Protein 6AKQ (pdb70)

Structure (mmCIF, N/CA/C/O backbone):
data_6AKQ
#
_entry.id   6AKQ
#
_cell.length_a   49.234
_cell.length_b   54.799
_cell.length_c   68.316
_cell.angle_alpha   90.00
_cell.angle_beta   90.00
_cell.angle_gamma   90.00
#
_symmetry.space_group_name_H-M   'P 21 21 21'
#
loop_
_entity.id
_entity.type
_entity.pdbx_description
1 polymer 'PDZ tandem fragment of A. aeolicus site-2 protease homolog with the PA tag insertion'
2 water water
#
loop_
_atom_site.group_PDB
_atom_site.id
_atom_site.type_symbol
_atom_site.label_atom_id
_atom_site.label_alt_id
_atom_site.label_comp_id
_atom_site.label_asym_id
_atom_site.label_entity_id
_atom_site.label_seq_id
_atom_site.pdbx_PDB_ins_code
_atom_site.Cartn_x
_atom_site.Cartn_y
_atom_site.Cartn_z
_atom_site.occupancy
_atom_site.B_iso_or_equiv
_atom_site.auth_seq_id
_atom_site.auth_comp_id
_atom_site.auth_asym_id
_atom_site.auth_atom_id
_atom_site.pdbx_PDB_model_num
ATOM 1 N N . VAL A 1 4 ? 0.181 45.697 14.318 1.00 78.98 116 VAL A N 1
ATOM 2 C CA . VAL A 1 4 ? 1.401 46.048 15.117 1.00 84.71 116 VAL A CA 1
ATOM 3 C C . VAL A 1 4 ? 2.387 46.873 14.272 1.00 90.83 116 VAL A C 1
ATOM 4 O O . VAL A 1 4 ? 2.654 48.009 14.662 1.00 92.97 116 VAL A O 1
ATOM 8 N N . PRO A 1 5 ? 2.910 46.418 13.088 1.00 90.61 117 PRO A N 1
ATOM 9 C CA . PRO A 1 5 ? 4.025 47.101 12.406 1.00 76.51 117 PRO A CA 1
ATOM 10 C C . PRO A 1 5 ? 3.729 48.557 12.052 1.00 70.41 117 PRO A C 1
ATOM 11 O O . PRO A 1 5 ? 2.673 48.872 11.504 1.00 63.96 117 PRO A O 1
ATOM 15 N N . LYS A 1 6 ? 4.684 49.439 12.362 1.00 61.92 118 LYS A N 1
ATOM 16 C CA . LYS A 1 6 ? 4.407 50.864 12.422 1.00 56.07 118 LYS A CA 1
ATOM 17 C C . LYS A 1 6 ? 4.162 51.417 11.014 1.00 54.60 118 LYS A C 1
ATOM 18 O O . LYS A 1 6 ? 3.380 52.360 10.828 1.00 51.56 118 LYS A O 1
ATOM 24 N N . TYR A 1 7 ? 4.803 50.797 10.017 1.00 47.91 119 TYR A N 1
ATOM 25 C CA . TYR A 1 7 ? 4.748 51.292 8.648 1.00 41.34 119 TYR A CA 1
ATOM 26 C C . TYR A 1 7 ? 3.316 51.258 8.095 1.00 36.90 119 TYR A C 1
ATOM 27 O O . TYR A 1 7 ? 3.015 51.964 7.132 1.00 33.34 119 TYR A O 1
ATOM 36 N N . LEU A 1 8 ? 2.420 50.468 8.707 1.00 39.58 120 LEU A N 1
ATOM 37 C CA . LEU A 1 8 ? 1.078 50.292 8.154 1.00 38.50 120 LEU A CA 1
ATOM 38 C C . LEU A 1 8 ? 0.377 51.628 7.990 1.00 42.03 120 LEU A C 1
ATOM 39 O O . LEU A 1 8 ? -0.383 51.811 7.040 1.00 37.89 120 LEU A O 1
ATOM 44 N N . LYS A 1 9 ? 0.671 52.564 8.900 1.00 40.70 121 LYS A N 1
ATOM 45 C CA . LYS A 1 9 ? -0.028 53.833 8.935 1.00 38.12 121 LYS A CA 1
ATOM 46 C C . LYS A 1 9 ? 0.755 54.877 8.148 1.00 38.37 121 LYS A C 1
ATOM 47 O O . LYS A 1 9 ? 0.314 56.020 8.049 1.00 36.64 121 LYS A O 1
ATOM 53 N N . GLU A 1 10 ? 1.883 54.470 7.550 1.00 35.45 122 GLU A N 1
ATOM 54 C CA . GLU A 1 10 ? 2.746 55.429 6.885 1.00 34.60 122 GLU A CA 1
ATOM 55 C C . GLU A 1 10 ? 2.446 55.511 5.392 1.00 32.91 122 GLU A C 1
ATOM 56 O O . GLU A 1 10 ? 1.938 54.566 4.799 1.00 32.51 122 GLU A O 1
ATOM 62 N N . PRO A 1 11 ? 2.803 56.630 4.729 1.00 31.03 123 PRO A N 1
ATOM 63 C CA . PRO A 1 11 ? 2.699 56.730 3.273 1.00 27.50 123 PRO A CA 1
ATOM 64 C C . PRO A 1 11 ? 3.502 55.605 2.595 1.00 26.57 123 PRO A C 1
ATOM 65 O O . PRO A 1 11 ? 4.447 55.041 3.167 1.00 22.93 123 PRO A O 1
ATOM 69 N N . VAL A 1 12 ? 3.086 55.263 1.381 1.00 24.72 124 VAL A N 1
ATOM 70 C CA . VAL A 1 12 ? 3.688 54.146 0.672 1.00 23.29 124 VAL A CA 1
ATOM 71 C C . VAL A 1 12 ? 4.860 54.684 -0.147 1.00 22.59 124 VAL A C 1
ATOM 72 O O . VAL A 1 12 ? 4.770 54.830 -1.361 1.00 25.62 124 VAL A O 1
ATOM 76 N N . VAL A 1 13 ? 5.980 54.923 0.538 1.00 22.00 125 VAL A N 1
ATOM 77 C CA . VAL A 1 13 ? 7.232 55.238 -0.112 1.00 19.13 125 VAL A CA 1
ATOM 78 C C . VAL A 1 13 ? 8.045 53.949 -0.163 1.00 16.09 125 VAL A C 1
ATOM 79 O O . VAL A 1 13 ? 8.321 53.314 0.855 1.00 18.35 125 VAL A O 1
ATOM 83 N N . VAL A 1 14 ? 8.480 53.590 -1.367 1.00 16.54 126 VAL A N 1
ATOM 84 C CA . VAL A 1 14 ? 9.131 52.315 -1.604 1.00 18.90 126 VAL A CA 1
ATOM 85 C C . VAL A 1 14 ? 10.628 52.402 -1.234 1.00 20.34 126 VAL A C 1
ATOM 86 O O . VAL A 1 14 ? 11.366 53.232 -1.767 1.00 22.19 126 VAL A O 1
ATOM 90 N N . GLY A 1 15 ? 11.068 51.564 -0.292 1.00 19.15 127 GLY A N 1
ATOM 91 C CA . GLY A 1 15 ? 12.444 51.586 0.203 1.00 19.50 127 GLY A CA 1
ATOM 92 C C . GLY A 1 15 ? 13.302 50.631 -0.611 1.00 19.76 127 GLY A C 1
ATOM 93 O O . GLY A 1 15 ? 14.470 50.908 -0.860 1.00 19.65 127 GLY A O 1
ATOM 94 N N . TYR A 1 16 ? 12.656 49.561 -1.100 1.00 19.88 128 TYR A N 1
ATOM 95 C CA . TYR A 1 16 ? 13.374 48.524 -1.846 1.00 21.32 128 TYR A CA 1
ATOM 96 C C . TYR A 1 16 ? 12.396 47.734 -2.714 1.00 19.35 128 TYR A C 1
ATOM 97 O O . TYR A 1 16 ? 11.203 47.635 -2.394 1.00 22.86 128 TYR A O 1
ATOM 106 N N . VAL A 1 17 ? 12.898 47.247 -3.861 1.00 19.85 129 VAL A N 1
ATOM 107 C CA . VAL A 1 17 ? 12.112 46.471 -4.798 1.00 19.59 129 VAL A CA 1
ATOM 108 C C . VAL A 1 17 ? 12.806 45.122 -4.981 1.00 20.94 129 VAL A C 1
ATOM 109 O O . VAL A 1 17 ? 13.951 45.088 -5.401 1.00 20.16 129 VAL A O 1
ATOM 113 N N . GLN A 1 18 ? 12.097 44.034 -4.668 1.00 23.44 130 GLN A N 1
ATOM 114 C CA . GLN A 1 18 ? 12.695 42.699 -4.723 1.00 25.85 130 GLN A CA 1
ATOM 115 C C . GLN A 1 18 ? 12.866 42.213 -6.170 1.00 27.85 130 GLN A C 1
ATOM 116 O O . GLN A 1 18 ? 11.956 42.370 -6.982 1.00 28.58 130 GLN A O 1
ATOM 122 N N A ARG A 1 19 ? 14.043 41.615 -6.471 0.50 29.05 131 ARG A N 1
ATOM 123 N N B ARG A 1 19 ? 14.006 41.559 -6.417 0.50 28.52 131 ARG A N 1
ATOM 124 C CA A ARG A 1 19 ? 14.427 41.044 -7.771 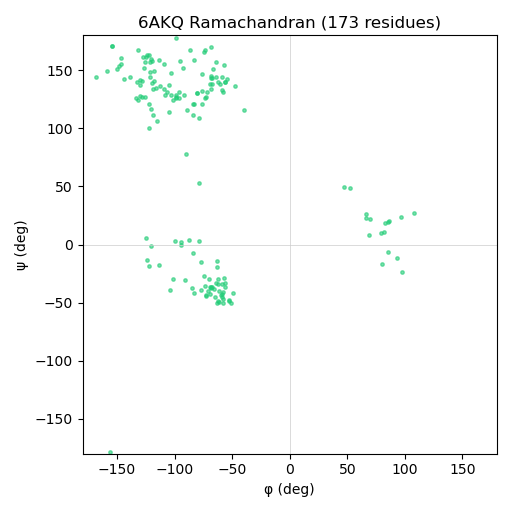0.50 29.42 131 ARG A CA 1
ATOM 125 C CA B ARG A 1 19 ? 14.372 40.976 -7.699 0.50 28.91 131 ARG A CA 1
ATOM 126 C C A ARG A 1 19 ? 13.295 40.104 -8.196 0.50 28.35 131 ARG A C 1
ATOM 127 C C B ARG A 1 19 ? 13.232 40.082 -8.176 0.50 27.89 131 ARG A C 1
ATOM 128 O O A ARG A 1 19 ? 12.777 39.341 -7.387 0.50 25.80 131 ARG A O 1
ATOM 129 O O B ARG A 1 19 ? 12.672 39.315 -7.399 0.50 25.13 131 ARG A O 1
ATOM 144 N N . ASP A 1 20 ? 12.843 40.247 -9.447 1.00 30.92 132 ASP A N 1
ATOM 145 C CA . ASP A 1 20 ? 11.897 39.340 -10.087 1.00 34.40 132 ASP A CA 1
ATOM 146 C C . ASP A 1 20 ? 10.500 39.396 -9.470 1.00 33.14 132 ASP A C 1
ATOM 147 O O . ASP A 1 20 ? 9.719 38.447 -9.612 1.00 32.09 132 ASP A O 1
ATOM 152 N N . SER A 1 21 ? 10.178 40.504 -8.798 1.00 26.89 133 SER A N 1
ATOM 153 C CA . SER A 1 21 ? 8.840 40.692 -8.262 1.00 26.70 133 SER A CA 1
ATOM 154 C C . SER A 1 21 ? 7.940 41.320 -9.330 1.00 23.33 133 SER A C 1
ATOM 155 O O . SER A 1 21 ? 8.430 41.818 -10.334 1.00 23.66 133 SER A O 1
ATOM 158 N N . ILE A 1 22 ? 6.622 41.323 -9.091 1.00 23.14 134 ILE A N 1
ATOM 159 C CA . ILE A 1 22 ? 5.707 42.102 -9.920 1.00 23.03 134 ILE A CA 1
ATOM 160 C C . ILE A 1 22 ? 6.197 43.552 -9.989 1.00 23.98 134 ILE A C 1
ATOM 161 O O . ILE A 1 22 ? 6.336 44.142 -11.064 1.00 21.85 134 ILE A O 1
ATOM 166 N N . ALA A 1 23 ? 6.529 44.102 -8.817 1.00 22.46 135 ALA A N 1
ATOM 167 C CA . ALA A 1 23 ? 6.959 45.493 -8.717 1.00 22.69 135 ALA A CA 1
ATOM 168 C C . ALA A 1 23 ? 8.178 45.745 -9.600 1.00 23.40 135 ALA A C 1
ATOM 169 O O . ALA A 1 23 ? 8.267 46.781 -10.262 1.00 20.55 135 ALA A O 1
ATOM 171 N N . GLN A 1 24 ? 9.128 44.794 -9.614 1.00 24.50 136 GLN A N 1
ATOM 172 C CA . GLN A 1 24 ? 10.339 45.053 -10.375 1.00 28.25 136 GLN A CA 1
ATOM 173 C C . GLN A 1 24 ? 10.034 45.001 -11.863 1.00 28.70 136 GLN A C 1
ATOM 174 O O . GLN A 1 24 ? 10.558 45.812 -12.626 1.00 29.50 136 GLN A O 1
ATOM 180 N N . LYS A 1 25 ? 9.182 44.039 -12.246 1.00 29.07 137 LYS A N 1
ATOM 181 C CA . LYS A 1 25 ? 8.884 43.741 -13.639 1.00 32.82 137 LYS A CA 1
ATOM 182 C C . LYS A 1 25 ? 8.098 44.885 -14.266 1.00 33.86 137 LYS A C 1
ATOM 183 O O . LYS A 1 25 ? 8.338 45.216 -15.416 1.00 39.36 137 LYS A O 1
ATOM 189 N N . ILE A 1 26 ? 7.189 45.503 -13.511 1.00 30.48 138 ILE A N 1
ATOM 190 C CA . ILE A 1 26 ? 6.402 46.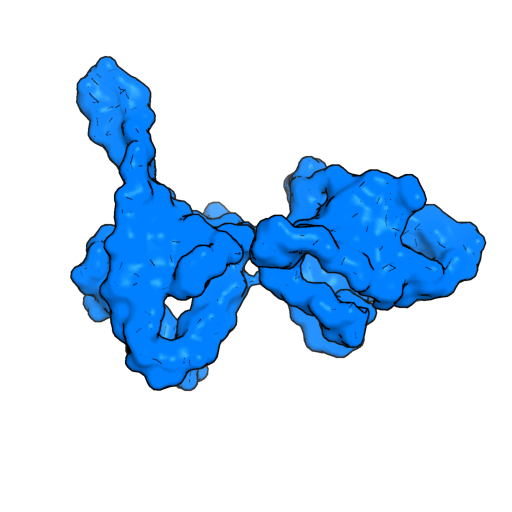615 -14.031 1.00 33.86 138 ILE A CA 1
ATOM 191 C C . ILE A 1 26 ? 7.140 47.957 -13.915 1.00 37.59 138 ILE A C 1
ATOM 192 O O . ILE A 1 26 ? 6.632 48.976 -14.399 1.00 40.15 138 ILE A O 1
ATOM 197 N N . GLY A 1 27 ? 8.304 47.979 -13.248 1.00 35.56 139 GLY A N 1
ATOM 198 C CA . GLY A 1 27 ? 9.161 49.156 -13.235 1.00 34.06 139 GLY A CA 1
ATOM 199 C C . GLY A 1 27 ? 9.009 50.075 -12.004 1.00 32.81 139 GLY A C 1
ATOM 200 O O . GLY A 1 27 ? 9.374 51.245 -12.081 1.00 32.10 139 GLY A O 1
ATOM 201 N N . ILE A 1 28 ? 8.528 49.566 -10.859 1.00 27.16 140 ILE A N 1
ATOM 202 C CA . ILE A 1 28 ? 8.572 50.371 -9.637 1.00 23.95 140 ILE A CA 1
ATOM 203 C C . ILE A 1 28 ? 10.034 50.522 -9.217 1.00 23.46 140 ILE A C 1
ATOM 204 O O . ILE A 1 28 ? 10.826 49.595 -9.387 1.00 23.00 140 ILE A O 1
ATOM 209 N N . LYS A 1 29 ? 10.404 51.685 -8.654 1.00 22.22 141 LYS A N 1
ATOM 210 C CA A LYS A 1 29 ? 11.772 51.968 -8.260 0.50 22.05 141 LYS A CA 1
ATOM 211 C CA B LYS A 1 29 ? 11.772 51.916 -8.236 0.50 22.18 141 LYS A CA 1
ATOM 212 C C . LYS A 1 29 ? 11.788 52.444 -6.805 1.00 23.63 141 LYS A C 1
ATOM 213 O O . LYS A 1 29 ? 10.804 53.058 -6.346 1.00 20.55 141 LYS A O 1
ATOM 224 N N . PRO A 1 30 ? 12.899 52.202 -6.056 1.00 22.07 142 PRO A N 1
ATOM 225 C CA . PRO A 1 30 ? 13.051 52.733 -4.704 1.00 21.74 142 PRO A CA 1
ATOM 226 C C . PRO A 1 30 ? 12.853 54.241 -4.799 1.00 21.71 142 PRO A C 1
ATOM 227 O O . PRO A 1 30 ? 13.286 54.885 -5.754 1.00 21.50 142 PRO A O 1
ATOM 231 N N . GLY A 1 31 ? 12.196 54.816 -3.795 1.00 19.97 143 GLY A N 1
ATOM 232 C CA . GLY A 1 31 ? 11.936 56.238 -3.848 1.00 19.31 143 GLY A CA 1
ATOM 233 C C . GLY A 1 31 ? 10.530 56.554 -4.357 1.00 22.59 143 GLY A C 1
ATOM 234 O O . GLY A 1 31 ? 10.013 57.618 -4.066 1.00 23.41 143 GLY A O 1
ATOM 235 N N . ASP A 1 32 ? 9.897 55.653 -5.124 1.00 21.19 144 ASP A N 1
ATOM 236 C CA . ASP A 1 32 ? 8.558 55.959 -5.640 1.00 20.75 144 ASP A CA 1
ATOM 237 C C . ASP A 1 32 ? 7.561 56.033 -4.492 1.00 20.37 144 ASP A C 1
ATOM 238 O O . ASP A 1 32 ? 7.698 55.327 -3.506 1.00 22.14 144 ASP A O 1
ATOM 243 N N . LYS A 1 33 ? 6.509 56.849 -4.673 1.00 22.27 145 LYS A N 1
ATOM 244 C CA . LYS A 1 33 ? 5.444 56.922 -3.691 1.00 22.39 145 LYS A CA 1
ATOM 245 C C . LYS A 1 33 ? 4.148 56.520 -4.388 1.00 22.76 145 LYS A C 1
ATOM 246 O O . LYS A 1 33 ? 3.712 57.191 -5.326 1.00 24.36 145 LYS A O 1
ATOM 252 N N . ILE A 1 34 ? 3.556 55.416 -3.924 1.00 21.53 146 ILE A N 1
ATOM 253 C CA . ILE A 1 34 ? 2.312 54.952 -4.521 1.00 22.77 146 ILE A CA 1
ATOM 254 C C . ILE A 1 34 ? 1.151 55.758 -3.943 1.00 19.54 146 ILE A C 1
ATOM 255 O O . ILE A 1 34 ? 1.001 55.857 -2.727 1.00 21.52 146 ILE A O 1
ATOM 260 N N . ILE A 1 35 ? 0.315 56.268 -4.836 1.00 19.80 147 ILE A N 1
ATOM 261 C CA . ILE A 1 35 ? -0.734 57.197 -4.424 1.00 20.91 147 ILE A CA 1
ATOM 262 C C . ILE A 1 35 ? -2.133 56.737 -4.830 1.00 19.28 147 ILE A C 1
ATOM 263 O O . ILE A 1 35 ? -3.101 57.273 -4.317 1.00 21.80 147 ILE A O 1
ATOM 268 N N . LYS A 1 36 ? -2.246 55.754 -5.712 1.00 18.47 148 LYS A N 1
ATOM 269 C CA . LYS A 1 36 ? -3.576 55.313 -6.095 1.00 20.89 148 LYS A CA 1
ATOM 270 C C . LYS A 1 36 ? -3.439 54.008 -6.874 1.00 20.85 148 LYS A C 1
ATOM 271 O O . LYS A 1 36 ? -2.483 53.828 -7.623 1.00 22.26 148 LYS A O 1
ATOM 277 N N . ILE A 1 37 ? -4.401 53.089 -6.683 1.00 20.21 149 ILE A N 1
ATOM 278 C CA . ILE A 1 37 ? -4.390 51.909 -7.520 1.00 20.64 149 ILE A CA 1
ATOM 279 C C . ILE A 1 37 ? -5.829 51.666 -7.996 1.00 20.09 149 ILE A C 1
ATOM 280 O O . ILE A 1 37 ? -6.673 51.607 -7.147 1.00 18.92 149 ILE A O 1
ATOM 293 C CA . GLY A 1 39 ? -10.164 53.358 -8.007 1.00 26.46 151 GLY A CA 1
ATOM 294 C C . GLY A 1 39 ? -9.902 53.566 -6.505 1.00 27.90 151 GLY A C 1
ATOM 295 O O . GLY A 1 39 ? -10.659 54.249 -5.814 1.00 28.77 151 GLY A O 1
ATOM 296 N N . TYR A 1 40 ? -8.821 52.978 -5.971 1.00 25.99 152 TYR A N 1
ATOM 297 C CA . TYR A 1 40 ? -8.567 53.108 -4.540 1.00 22.32 152 TYR A CA 1
ATOM 298 C C . TYR A 1 40 ? -7.470 54.128 -4.253 1.00 24.11 152 TYR A C 1
ATOM 299 O O . TYR A 1 40 ? -6.356 54.010 -4.747 1.00 20.14 152 TYR A O 1
ATOM 308 N N . GLU A 1 41 ? -7.783 55.066 -3.351 1.00 26.25 153 GLU A N 1
ATOM 309 C CA A GLU A 1 41 ? -6.822 56.031 -2.841 0.50 27.64 153 GLU A CA 1
ATOM 310 C CA B GLU A 1 41 ? -6.799 56.024 -2.877 0.50 27.31 153 GLU A CA 1
ATOM 311 C C . GLU A 1 41 ? -5.798 55.290 -1.987 1.00 25.85 153 GLU A C 1
ATOM 312 O O . GLU A 1 41 ? -6.155 54.437 -1.188 1.00 28.25 153 GLU A O 1
ATOM 323 N N . VAL A 1 42 ? -4.519 55.604 -2.179 1.00 25.29 154 VAL A N 1
ATOM 324 C CA . VAL A 1 42 ? -3.497 54.977 -1.372 1.00 23.90 154 VAL A CA 1
ATOM 325 C C . VAL A 1 42 ? -2.834 56.064 -0.533 1.00 25.49 154 VAL A C 1
ATOM 326 O O . VAL A 1 42 ? -2.023 56.815 -1.052 1.00 24.03 154 VAL A O 1
ATOM 330 N N . ARG A 1 43 ? -3.133 56.091 0.761 1.00 29.34 155 ARG A N 1
ATOM 331 C CA . ARG A 1 43 ? -2.572 57.107 1.627 1.00 29.69 155 ARG A CA 1
ATOM 332 C C . ARG A 1 43 ? -1.486 56.422 2.427 1.00 29.95 155 ARG A C 1
ATOM 333 O O . ARG A 1 43 ? -0.452 57.026 2.695 1.00 33.53 155 ARG A O 1
ATOM 341 N N . THR A 1 44 ? -1.771 55.173 2.833 1.00 23.57 156 THR A N 1
ATOM 342 C CA . THR A 1 44 ? -0.919 54.403 3.713 1.00 25.89 156 THR A CA 1
ATOM 343 C C . THR A 1 44 ? -0.711 53.018 3.137 1.00 25.95 156 THR A C 1
ATOM 344 O O . THR A 1 44 ? -1.449 52.590 2.248 1.00 26.75 156 THR A O 1
ATOM 348 N N . TRP A 1 45 ? 0.262 52.303 3.703 1.00 25.00 157 TRP A N 1
ATOM 349 C CA . TRP A 1 45 ? 0.533 50.928 3.332 1.00 24.87 157 TRP A CA 1
ATOM 350 C C . TRP A 1 45 ? -0.714 50.066 3.559 1.00 25.34 157 TRP A C 1
ATOM 351 O O . TRP A 1 45 ? -0.973 49.106 2.847 1.00 22.31 157 TRP A O 1
ATOM 362 N N . GLU A 1 46 ? -1.474 50.405 4.596 1.00 27.87 158 GLU A N 1
ATOM 363 C CA . GLU A 1 46 ? -2.642 49.611 4.941 1.00 28.41 158 GLU A CA 1
ATOM 364 C C . GLU A 1 46 ? -3.658 49.777 3.818 1.00 21.93 158 GLU A C 1
ATOM 365 O O . GLU A 1 46 ? -4.348 48.825 3.457 1.00 28.54 158 GLU A O 1
ATOM 371 N N . ASP A 1 47 ? -3.726 50.983 3.267 1.00 23.93 159 ASP A N 1
ATOM 372 C CA . ASP A 1 47 ? -4.621 51.266 2.153 1.00 21.55 159 ASP A CA 1
ATOM 373 C C . ASP A 1 47 ? -4.249 50.399 0.949 1.00 24.68 159 ASP A C 1
ATOM 374 O O . ASP A 1 47 ? -5.119 49.760 0.360 1.00 23.66 159 ASP A O 1
ATOM 379 N N . LEU A 1 48 ? -2.956 50.380 0.593 1.00 20.41 160 LEU A N 1
ATOM 380 C CA . LEU A 1 48 ? -2.484 49.545 -0.506 1.00 20.75 160 LEU A CA 1
ATOM 381 C C . LEU A 1 48 ? -2.788 48.061 -0.257 1.00 19.84 160 LEU A C 1
ATOM 382 O O . LEU A 1 48 ? -3.248 47.380 -1.180 1.00 20.04 160 LEU A O 1
ATOM 387 N N . ARG A 1 49 ? -2.534 47.548 0.964 1.00 20.80 161 ARG A N 1
ATOM 388 C CA . ARG A 1 49 ? -2.761 46.142 1.281 1.00 22.28 161 ARG A CA 1
ATOM 389 C C . ARG A 1 49 ? -4.232 45.780 1.028 1.00 23.28 161 ARG A C 1
ATOM 390 O O . ARG A 1 49 ? -4.552 44.784 0.366 1.00 21.10 161 ARG A O 1
ATOM 398 N N . ASP A 1 50 ? -5.122 46.636 1.521 1.00 20.54 162 ASP A N 1
ATOM 399 C CA . ASP A 1 50 ? -6.547 46.329 1.495 1.00 23.92 162 ASP A CA 1
ATOM 400 C C . ASP A 1 50 ? -7.091 46.461 0.082 1.00 22.99 162 ASP A C 1
ATOM 401 O O . ASP A 1 50 ? -7.943 45.667 -0.310 1.00 24.51 162 ASP A O 1
ATOM 406 N N . ALA A 1 51 ? -6.565 47.430 -0.671 1.00 22.06 163 ALA A N 1
ATOM 407 C CA . ALA A 1 51 ? -6.932 47.625 -2.064 1.00 20.98 163 ALA A CA 1
ATOM 408 C C . ALA A 1 51 ? -6.540 46.401 -2.900 1.00 22.79 163 ALA A C 1
ATOM 409 O O . ALA A 1 51 ? -7.370 45.870 -3.665 1.00 20.13 163 ALA A O 1
ATOM 411 N N . LEU A 1 52 ? -5.283 45.958 -2.756 1.00 18.60 164 LEU A N 1
ATOM 412 C CA . LEU A 1 52 ? -4.811 44.808 -3.508 1.00 17.77 164 LEU A CA 1
ATOM 413 C C . LEU A 1 52 ? -5.648 43.562 -3.201 1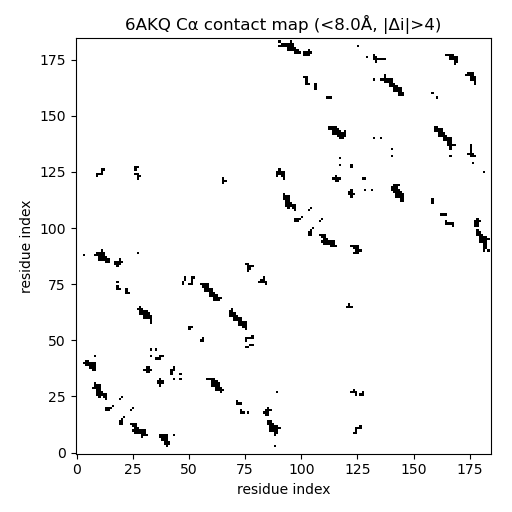.00 20.62 164 LEU A C 1
ATOM 414 O O . LEU A 1 52 ? -5.957 42.786 -4.102 1.00 17.34 164 LEU A O 1
ATOM 419 N N . ILE A 1 53 ? -5.955 43.344 -1.920 1.00 21.64 165 ILE A N 1
ATOM 420 C CA . ILE A 1 53 ? -6.777 42.217 -1.507 1.00 24.18 165 ILE A CA 1
ATOM 421 C C . ILE A 1 53 ? -8.135 42.268 -2.191 1.00 23.89 165 ILE A C 1
ATOM 422 O O . ILE A 1 53 ? -8.610 41.266 -2.740 1.00 27.12 165 ILE A O 1
ATOM 427 N N . ARG A 1 54 ? -8.789 43.428 -2.127 1.00 23.25 166 ARG A N 1
ATOM 428 C CA . ARG A 1 54 ? -10.106 43.544 -2.724 1.00 23.87 166 ARG A CA 1
ATOM 429 C C . ARG A 1 54 ? -10.075 43.312 -4.242 1.00 25.71 166 ARG A C 1
ATOM 430 O O . ARG A 1 54 ? -10.913 42.579 -4.762 1.00 23.45 166 ARG A O 1
ATOM 438 N N . LEU A 1 55 ? -9.151 43.977 -4.950 1.00 20.83 167 LEU A N 1
ATOM 439 C CA . LEU A 1 55 ? -8.987 43.830 -6.389 1.00 22.79 167 LEU A CA 1
ATOM 440 C C . LEU A 1 55 ? -8.884 42.341 -6.740 1.00 23.80 167 LEU A C 1
ATOM 441 O O . LEU A 1 55 ? -9.580 41.871 -7.626 1.00 25.70 167 LEU A O 1
ATOM 446 N N . SER A 1 56 ? -8.006 41.623 -6.043 1.00 23.52 168 SER A N 1
ATOM 447 C CA A SER A 1 56 ? -7.797 40.202 -6.289 0.50 24.18 168 SER A CA 1
ATOM 448 C CA B SER A 1 56 ? -7.798 40.199 -6.277 0.50 27.34 168 SER A CA 1
ATOM 449 C C . SER A 1 56 ? -9.092 39.412 -6.040 1.00 27.49 168 SER A C 1
ATOM 450 O O . SER A 1 56 ? -9.471 38.577 -6.852 1.00 27.76 168 SER A O 1
ATOM 455 N N . LEU A 1 57 ? -9.782 39.676 -4.923 1.00 28.42 169 LEU A N 1
ATOM 456 C 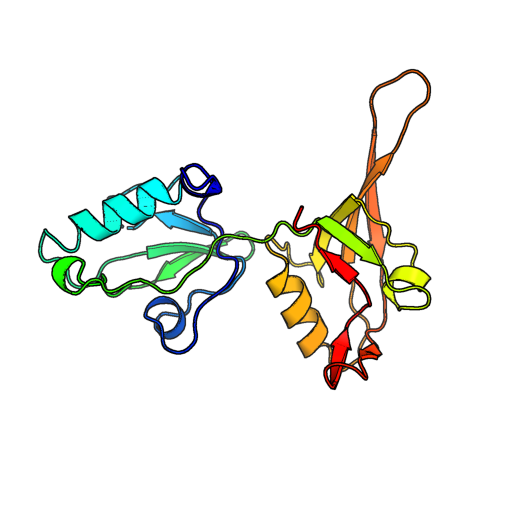CA . LEU A 1 57 ? -11.024 38.958 -4.627 1.00 33.14 169 LEU A CA 1
ATOM 457 C C . LEU A 1 57 ? -12.063 39.249 -5.710 1.00 35.50 169 LEU A C 1
ATOM 458 O O . LEU A 1 57 ? -12.824 38.368 -6.100 1.00 37.50 169 LEU A O 1
ATOM 463 N N . ASP A 1 58 ? -12.041 40.465 -6.261 1.00 32.78 170 ASP A N 1
ATOM 464 C CA . ASP A 1 58 ? -12.946 40.857 -7.336 1.00 35.98 170 ASP A CA 1
ATOM 465 C C . ASP A 1 58 ? -12.528 40.341 -8.711 1.00 32.90 170 ASP A C 1
ATOM 466 O O . ASP A 1 58 ? -13.207 40.650 -9.678 1.00 33.18 170 ASP A O 1
ATOM 471 N N . GLY A 1 59 ? -11.455 39.561 -8.795 1.00 33.12 171 GLY A N 1
ATOM 472 C CA . GLY A 1 59 ? -11.069 38.968 -10.073 1.00 36.76 171 GLY A CA 1
ATOM 473 C C . GLY A 1 59 ? -10.328 39.926 -11.011 1.00 35.29 171 GLY A C 1
ATOM 474 O O . GLY A 1 59 ? -10.066 39.600 -12.161 1.00 31.57 171 GLY A O 1
ATOM 475 N N . VAL A 1 60 ? -9.933 41.098 -10.516 1.00 29.48 172 VAL A N 1
ATOM 476 C CA . VAL A 1 60 ? -9.283 42.057 -11.382 1.00 31.56 172 VAL A CA 1
ATOM 477 C C . VAL A 1 60 ? -7.853 41.568 -11.589 1.00 33.66 172 VAL A C 1
ATOM 478 O O . VAL A 1 60 ? -7.094 41.428 -10.632 1.00 32.77 172 VAL A O 1
ATOM 482 N N . LYS A 1 61 ? -7.484 41.333 -12.845 1.00 27.58 173 LYS A N 1
ATOM 483 C CA . LYS A 1 61 ? -6.173 40.780 -13.118 1.00 31.58 173 LYS A CA 1
ATOM 484 C C . LYS A 1 61 ? -5.086 41.855 -13.200 1.00 28.06 173 LYS A C 1
ATOM 485 O O . LYS A 1 61 ? -3.942 41.620 -12.810 1.00 28.22 173 LYS A O 1
ATOM 491 N N . GLU A 1 62 ? -5.421 43.006 -13.773 1.00 29.19 174 GLU A N 1
ATOM 492 C CA . GLU A 1 62 ? -4.448 44.071 -13.881 1.00 30.72 174 GLU A CA 1
ATOM 493 C C . GLU A 1 62 ? -5.178 45.403 -13.766 1.00 30.52 174 GLU A C 1
ATOM 494 O O . GLU A 1 62 ? -6.390 45.476 -13.983 1.00 28.53 174 GLU A O 1
ATOM 500 N N . THR A 1 63 ? -4.450 46.437 -13.334 1.00 26.03 175 THR A N 1
ATOM 501 C CA . THR A 1 63 ? -5.116 47.713 -13.151 1.00 26.18 175 THR A CA 1
ATOM 502 C C . THR A 1 63 ? -4.077 48.817 -13.249 1.00 24.02 175 THR A C 1
ATOM 503 O O . THR A 1 63 ? -2.899 48.529 -13.462 1.00 24.46 175 THR A O 1
ATOM 507 N N . THR A 1 64 ? -4.526 50.059 -13.078 1.00 24.07 176 THR A N 1
ATOM 508 C CA A THR A 1 64 ? -3.604 51.173 -13.156 0.50 24.31 176 THR A CA 1
ATOM 509 C CA B THR A 1 64 ? -3.671 51.234 -13.135 0.50 25.09 176 THR A CA 1
ATOM 510 C C . THR A 1 64 ? -2.999 51.444 -11.781 1.00 22.92 176 THR A C 1
ATOM 511 O O . THR A 1 64 ? -3.655 51.416 -10.771 1.00 24.09 176 THR A O 1
ATOM 518 N N . LEU A 1 65 ? -1.701 51.687 -11.769 1.00 22.99 177 LEU A N 1
ATOM 519 C CA . LEU A 1 65 ? -1.085 52.076 -10.518 1.00 24.27 177 LEU A CA 1
ATOM 520 C C . LEU A 1 65 ? -0.556 53.492 -10.691 1.00 22.99 177 LEU A C 1
ATOM 521 O O . LEU A 1 65 ? 0.067 53.788 -11.685 1.00 24.37 177 LEU A O 1
ATOM 526 N N . PHE A 1 66 ? -0.794 54.348 -9.708 1.00 22.07 178 PHE A N 1
ATOM 527 C CA . PHE A 1 66 ? -0.293 55.694 -9.880 1.00 22.76 178 PHE A CA 1
ATOM 528 C C . PHE A 1 66 ? 0.804 55.939 -8.856 1.00 19.62 178 PHE A C 1
ATOM 529 O O . PHE A 1 66 ? 0.621 55.654 -7.680 1.00 21.36 178 PHE A O 1
ATOM 537 N N . LEU A 1 67 ? 1.907 56.555 -9.281 1.00 20.26 179 LEU A N 1
ATOM 538 C CA . LEU A 1 67 ? 2.888 56.858 -8.259 1.00 21.52 179 LEU A CA 1
ATOM 539 C C . LEU A 1 67 ? 3.608 58.154 -8.605 1.00 20.43 179 LEU A C 1
ATOM 540 O O . LEU A 1 67 ? 3.598 58.585 -9.742 1.00 22.67 179 LEU A O 1
ATOM 545 N N . GLU A 1 68 ? 4.228 58.747 -7.590 1.00 21.29 180 GLU A N 1
ATOM 546 C CA . GLU A 1 68 ? 5.058 59.922 -7.798 1.00 26.26 180 GLU A CA 1
ATOM 547 C C . GLU A 1 68 ? 6.525 59.500 -7.863 1.00 22.70 180 GLU A C 1
ATOM 548 O O . GLU A 1 68 ? 7.000 58.762 -7.013 1.00 21.98 180 GLU A O 1
ATOM 554 N N . ARG A 1 69 ? 7.203 59.909 -8.934 1.00 23.13 181 ARG A N 1
ATOM 555 C CA . ARG A 1 69 ? 8.628 59.702 -9.103 1.00 26.56 181 ARG A CA 1
ATOM 556 C C . ARG A 1 69 ? 9.222 61.046 -9.540 1.00 29.75 181 ARG A C 1
ATOM 557 O O . ARG A 1 69 ? 8.761 61.641 -10.522 1.00 27.49 181 ARG A O 1
ATOM 565 N N . ASN A 1 70 ? 10.210 61.528 -8.784 1.00 32.34 182 ASN A N 1
ATOM 566 C CA . ASN A 1 70 ? 10.942 62.758 -9.100 1.00 34.33 182 ASN A CA 1
ATOM 567 C C . ASN A 1 70 ? 9.969 63.923 -9.328 1.00 36.46 182 ASN A C 1
ATOM 568 O O . ASN A 1 70 ? 10.036 64.651 -10.323 1.00 36.54 182 ASN A O 1
ATOM 573 N N . GLY A 1 71 ? 9.030 64.075 -8.397 1.00 32.58 183 GLY A N 1
ATOM 574 C CA . GLY A 1 71 ? 8.090 65.179 -8.449 1.00 36.26 183 GLY A CA 1
ATOM 575 C C . GLY A 1 71 ? 7.062 65.119 -9.585 1.00 36.59 183 GLY A C 1
ATOM 576 O O . GLY A 1 71 ? 6.320 66.081 -9.751 1.00 39.20 183 GLY A O 1
ATOM 577 N N . GLU A 1 72 ? 6.973 64.018 -10.347 1.00 31.07 184 GLU A N 1
ATOM 578 C CA . GLU A 1 72 ? 5.919 63.880 -11.348 1.00 30.75 184 GLU A CA 1
ATOM 579 C C . GLU A 1 72 ? 5.054 62.654 -11.048 1.00 34.39 184 GLU A C 1
ATOM 580 O O . GLU A 1 72 ? 5.521 61.756 -10.361 1.00 33.37 184 GLU A O 1
ATOM 586 N N . VAL A 1 73 ? 3.819 62.597 -11.582 1.00 31.09 185 VAL A N 1
ATOM 587 C CA . VAL A 1 73 ? 2.984 61.412 -11.398 1.00 28.86 185 VAL A CA 1
ATOM 588 C C . VAL A 1 73 ? 3.083 60.534 -12.637 1.00 31.04 185 VAL A C 1
ATOM 589 O O . VAL A 1 73 ? 2.867 60.995 -13.748 1.00 29.55 185 VAL A O 1
ATOM 593 N N . LEU A 1 74 ? 3.382 59.248 -12.430 1.00 27.93 186 LEU A N 1
ATOM 594 C CA . LEU A 1 74 ? 3.433 58.282 -13.514 1.00 28.18 186 LEU A CA 1
ATOM 595 C C . LEU A 1 74 ? 2.305 57.300 -13.277 1.00 27.93 186 LEU A C 1
ATOM 596 O O . LEU A 1 74 ? 1.813 57.171 -12.162 1.00 27.70 186 LEU A O 1
ATOM 601 N N . HIS A 1 75 ? 1.895 56.613 -14.336 1.00 29.84 187 HIS A N 1
ATOM 602 C CA . HIS A 1 75 ? 0.946 55.537 -14.146 1.00 34.02 187 HIS A CA 1
ATOM 603 C C . HIS A 1 75 ? 1.506 54.302 -14.832 1.00 34.71 187 HIS A C 1
ATOM 604 O O . HIS A 1 75 ? 2.109 54.400 -15.887 1.00 29.97 187 HIS A O 1
ATOM 611 N N . LEU A 1 76 ? 1.320 53.150 -14.192 1.00 33.17 188 LEU A N 1
ATOM 612 C CA . LEU A 1 76 ? 1.854 51.889 -14.673 1.00 31.05 188 LEU A CA 1
ATOM 613 C C . LEU A 1 76 ? 0.660 50.944 -14.719 1.00 28.90 188 LEU A C 1
ATOM 614 O O . LEU A 1 76 ? -0.376 51.240 -14.120 1.00 27.40 188 LEU A O 1
ATOM 619 N N . THR A 1 77 ? 0.775 49.847 -15.478 1.00 30.00 189 THR A N 1
ATOM 620 C CA . THR A 1 77 ? -0.245 48.808 -15.434 1.00 30.02 189 THR A CA 1
ATOM 621 C C . THR A 1 77 ? 0.285 47.681 -14.559 1.00 32.15 189 THR A C 1
ATOM 622 O O . THR A 1 77 ? 1.389 47.185 -14.762 1.00 33.31 189 THR A O 1
ATOM 626 N N . ILE A 1 78 ? -0.474 47.332 -13.533 1.00 32.67 190 ILE A N 1
ATOM 627 C CA . ILE A 1 78 ? 0.121 46.464 -12.543 1.00 35.71 190 ILE A CA 1
ATOM 628 C C . ILE A 1 78 ? -0.685 45.179 -12.543 1.00 32.02 190 ILE A C 1
ATOM 629 O O . ILE A 1 78 ? -1.908 45.234 -12.647 1.00 28.70 190 ILE A O 1
ATOM 634 N N . LYS A 1 79 ? 0.032 44.060 -12.402 1.00 29.88 191 LYS A N 1
ATOM 635 C CA . LYS A 1 79 ? -0.592 42.755 -12.262 1.00 32.27 191 LYS A CA 1
ATOM 636 C C . LYS A 1 79 ? -1.025 42.643 -10.798 1.00 30.72 191 LYS A C 1
ATOM 637 O O . LYS A 1 79 ? -0.240 42.932 -9.893 1.00 31.26 191 LYS A O 1
ATOM 643 N N . VAL A 1 80 ? -2.276 42.260 -10.552 1.00 24.33 192 VAL A N 1
ATOM 644 C CA . VAL A 1 80 ? -2.749 42.255 -9.174 1.00 24.98 192 VAL A CA 1
ATOM 645 C C . VAL A 1 80 ? -2.306 40.934 -8.545 1.00 27.83 192 VAL A C 1
ATOM 646 O O . VAL A 1 80 ? -2.701 39.888 -9.034 1.00 26.24 192 VAL A O 1
ATOM 650 N N . PRO A 1 81 ? -1.517 40.895 -7.446 1.00 27.13 193 PRO A N 1
ATOM 651 C CA . PRO A 1 81 ? -1.088 39.616 -6.868 1.00 28.55 193 PRO A CA 1
ATOM 652 C C . PRO A 1 81 ? -2.301 38.830 -6.353 1.00 32.28 193 PRO A C 1
ATOM 653 O O . PRO A 1 81 ? -3.251 39.399 -5.812 1.00 28.78 193 PRO A O 1
ATOM 657 N N . ASN A 1 82 ? -2.254 37.499 -6.497 1.00 31.48 194 ASN A N 1
ATOM 658 C CA . ASN A 1 82 ? -3.323 36.630 -6.029 1.00 28.89 194 ASN A CA 1
ATOM 659 C C . ASN A 1 82 ? -3.256 36.397 -4.524 1.00 26.80 194 ASN A C 1
ATOM 660 O O . ASN A 1 82 ? -2.399 35.670 -4.036 1.00 31.16 194 ASN A O 1
ATOM 665 N N . VAL A 1 83 ? -4.200 36.981 -3.786 1.00 28.20 195 VAL A N 1
ATOM 666 C CA . VAL A 1 83 ? -4.198 36.913 -2.332 1.00 30.54 195 VAL A CA 1
ATOM 667 C C . VAL A 1 83 ? -4.385 35.464 -1.851 1.00 34.03 195 VAL A C 1
ATOM 668 O O . VAL A 1 83 ? -3.857 35.073 -0.802 1.00 34.61 195 VAL A O 1
ATOM 672 N N . GLN A 1 84 ? -5.142 34.651 -2.595 1.00 30.43 196 GLN A N 1
ATOM 673 C CA . GLN A 1 84 ? -5.394 33.291 -2.134 1.00 27.59 196 GLN A CA 1
ATOM 674 C C . GLN A 1 84 ? -4.186 32.396 -2.381 1.00 31.56 196 GLN A C 1
ATOM 675 O O . GLN A 1 84 ? -4.134 31.306 -1.827 1.00 30.42 196 GLN A O 1
ATOM 681 N N . LYS A 1 85 ? -3.245 32.857 -3.220 1.00 31.46 197 LYS A N 1
ATOM 682 C CA . LYS A 1 85 ? -1.975 32.170 -3.407 1.00 34.37 197 LYS A CA 1
ATOM 683 C C . LYS A 1 85 ? -0.908 32.773 -2.493 1.00 37.00 197 LYS A C 1
ATOM 684 O O . LYS A 1 85 ? 0.231 32.350 -2.569 1.00 44.59 197 LYS A O 1
ATOM 690 N N . GLY A 1 86 ? -1.250 33.790 -1.688 1.00 38.68 198 GLY A N 1
ATOM 691 C CA . GLY A 1 86 ? -0.289 34.460 -0.818 1.00 39.67 198 GLY A CA 1
ATOM 692 C C . GLY A 1 86 ? 0.804 35.231 -1.576 1.00 41.63 198 GLY A C 1
ATOM 693 O O . GLY A 1 86 ? 1.898 35.457 -1.047 1.00 39.53 198 GLY A O 1
ATOM 694 N N . GLU A 1 87 ? 0.486 35.665 -2.801 1.00 33.93 199 GLU A N 1
ATOM 695 C CA . GLU A 1 87 ? 1.415 36.394 -3.656 1.00 36.10 199 GLU A CA 1
ATOM 696 C C . GLU A 1 87 ? 1.525 37.841 -3.169 1.00 34.50 199 GLU A C 1
ATOM 697 O O . GLU A 1 87 ? 0.549 38.387 -2.657 1.00 33.22 199 GLU A O 1
ATOM 703 N N . GLU A 1 88 ? 2.714 38.444 -3.318 1.00 35.08 200 GLU A N 1
ATOM 704 C CA . GLU A 1 88 ? 2.975 39.815 -2.885 1.00 36.01 200 GLU A CA 1
ATOM 705 C C . GLU A 1 88 ? 3.481 40.649 -4.073 1.00 29.95 200 GLU A C 1
ATOM 706 O O . GLU A 1 88 ? 3.974 40.092 -5.045 1.00 27.77 200 GLU A O 1
ATOM 712 N N . LEU A 1 89 ? 3.443 41.986 -3.952 1.00 27.22 201 LEU A N 1
ATOM 713 C CA . LEU A 1 89 ? 3.887 42.912 -4.988 1.00 25.40 201 LEU A CA 1
ATOM 714 C C . LEU A 1 89 ? 5.416 42.998 -5.015 1.00 23.97 201 LEU A C 1
ATOM 715 O O . LEU A 1 89 ? 6.023 43.081 -6.079 1.00 24.41 201 LEU A O 1
ATOM 720 N N . GLY A 1 90 ? 6.069 42.994 -3.844 1.00 22.89 202 GLY A N 1
ATOM 721 C CA . GLY A 1 90 ? 7.526 42.901 -3.844 1.00 20.72 202 GLY A CA 1
ATOM 722 C C . GLY A 1 90 ? 8.212 44.219 -3.460 1.00 22.24 202 GLY A C 1
ATOM 723 O O . GLY A 1 90 ? 9.370 44.427 -3.827 1.00 23.13 202 GLY A O 1
ATOM 724 N N . ILE A 1 91 ? 7.515 45.061 -2.665 1.00 23.57 203 ILE A N 1
ATOM 725 C CA . ILE A 1 91 ? 8.053 46.341 -2.214 1.00 22.66 203 ILE A CA 1
ATOM 726 C C . ILE A 1 91 ? 8.148 46.330 -0.686 1.00 26.82 203 ILE A C 1
ATOM 727 O O . ILE A 1 91 ? 7.334 45.686 -0.006 1.00 25.45 203 ILE A O 1
ATOM 732 N N . ALA A 1 92 ? 9.139 47.069 -0.166 1.00 24.47 204 ALA A N 1
ATOM 733 C CA . ALA A 1 92 ? 9.353 47.231 1.267 1.00 24.37 204 ALA A CA 1
ATOM 734 C C . ALA A 1 92 ? 9.271 48.729 1.589 1.00 22.39 204 ALA A C 1
ATOM 735 O O . ALA A 1 92 ? 9.404 49.555 0.677 1.00 20.59 204 ALA A O 1
ATOM 737 N N . PRO A 1 93 ? 8.973 49.103 2.861 1.00 23.85 205 PRO A N 1
ATOM 738 C CA . PRO A 1 93 ? 8.906 50.498 3.316 1.00 21.47 205 PRO A CA 1
ATOM 739 C C . PRO A 1 93 ? 10.280 51.173 3.339 1.00 23.40 205 PRO A C 1
ATOM 740 O O . PRO A 1 93 ? 11.318 50.501 3.213 1.00 24.74 205 PRO A O 1
ATOM 744 N N . LEU A 1 94 ? 10.265 52.494 3.544 1.00 23.77 206 LEU A N 1
ATOM 745 C CA . LEU A 1 94 ? 11.436 53.336 3.339 1.00 25.32 206 LEU A CA 1
ATOM 746 C C . LEU A 1 94 ? 12.460 53.161 4.467 1.00 27.31 206 LEU A C 1
ATOM 747 O O . LEU A 1 94 ? 12.168 52.592 5.523 1.00 23.32 206 LEU A O 1
ATOM 752 N N . VAL A 1 95 ? 13.692 53.655 4.228 1.00 25.38 207 VAL A N 1
ATOM 753 C CA . VAL A 1 95 ? 14.607 53.973 5.313 1.00 23.21 207 VAL A CA 1
ATOM 754 C C . VAL A 1 95 ? 14.855 55.473 5.172 1.00 22.96 207 VAL A C 1
ATOM 755 O O . VAL A 1 95 ? 15.385 55.927 4.166 1.00 20.76 207 VAL A O 1
ATOM 759 N N . LYS A 1 96 ? 14.358 56.249 6.128 1.00 25.24 208 LYS A N 1
ATOM 760 C CA . LYS A 1 96 ? 14.396 57.687 5.942 1.00 25.57 208 LYS A CA 1
ATOM 761 C C . LYS A 1 96 ? 15.859 58.119 5.798 1.00 23.25 208 LYS A C 1
ATOM 762 O O . LYS A 1 96 ? 16.715 57.617 6.514 1.00 23.05 208 LYS A O 1
ATOM 768 N N . PRO A 1 97 ? 16.196 59.035 4.866 1.00 21.46 209 PRO A N 1
ATOM 769 C CA . PRO A 1 97 ? 17.595 59.373 4.598 1.00 22.76 209 PRO A CA 1
ATOM 770 C C . PRO A 1 97 ? 18.226 60.334 5.607 1.00 21.65 209 PRO A C 1
ATOM 771 O O . PRO A 1 97 ? 18.836 61.347 5.249 1.00 22.57 209 PRO A O 1
ATOM 775 N N . VAL A 1 98 ? 18.108 59.961 6.891 1.00 21.46 210 VAL A N 1
ATOM 776 C CA . VAL A 1 98 ? 18.769 60.658 7.986 1.00 20.34 210 VAL A CA 1
ATOM 777 C C . VAL A 1 98 ? 20.067 59.922 8.295 1.00 20.69 210 VAL A C 1
ATOM 778 O O . VAL A 1 98 ? 20.036 58.720 8.501 1.00 20.14 210 VAL A O 1
ATOM 782 N N . VAL A 1 99 ? 21.182 60.675 8.392 1.00 19.68 211 VAL A N 1
ATOM 783 C CA . VAL A 1 99 ? 22.512 60.130 8.631 1.00 18.87 211 VAL A CA 1
ATOM 784 C C . VAL A 1 99 ? 22.569 59.669 10.075 1.00 22.48 211 VAL A C 1
ATOM 785 O O . VAL A 1 99 ? 22.265 60.446 10.994 1.00 22.27 211 VAL A O 1
ATOM 789 N N . GLY A 1 100 ? 22.971 58.413 10.266 1.00 20.75 212 GLY A N 1
ATOM 790 C CA . GLY A 1 100 ? 23.186 57.901 11.614 1.00 23.14 212 GLY A CA 1
ATOM 791 C C . GLY A 1 100 ? 24.670 57.856 11.988 1.00 26.47 212 GLY A C 1
ATOM 792 O O . GLY A 1 100 ? 25.007 57.960 13.162 1.00 29.94 212 GLY A O 1
ATOM 793 N N . GLY A 1 101 ? 25.546 57.670 10.998 1.00 24.12 213 GLY A N 1
ATOM 794 C CA . GLY A 1 101 ? 26.974 57.551 11.230 1.00 24.34 213 GLY A CA 1
ATOM 795 C C . GLY A 1 101 ? 27.747 58.081 10.028 1.00 28.36 213 GLY A C 1
ATOM 796 O O . GLY A 1 101 ? 27.270 58.010 8.891 1.00 25.01 213 GLY A O 1
ATOM 797 N N . VAL A 1 102 ? 28.958 58.584 10.292 1.00 27.83 214 VAL A N 1
ATOM 798 C CA . VAL A 1 102 ? 29.843 59.057 9.235 1.00 26.89 214 VAL A CA 1
ATOM 799 C C . VAL A 1 102 ? 31.194 58.384 9.441 1.00 27.76 214 VAL A C 1
ATOM 800 O O . VAL A 1 102 ? 31.716 58.431 10.541 1.00 26.70 214 VAL A O 1
ATOM 804 N N . LYS A 1 103 ? 31.734 57.724 8.415 1.00 25.84 215 LYS A N 1
ATOM 805 C CA . LYS A 1 103 ? 33.014 57.045 8.581 1.00 27.57 215 LYS A CA 1
ATOM 806 C C . LYS A 1 103 ? 34.117 58.103 8.635 1.00 29.34 215 LYS A C 1
ATOM 807 O O . LYS A 1 103 ? 34.186 58.967 7.762 1.00 27.90 215 LYS A O 1
ATOM 813 N N . LYS A 1 104 ? 34.943 58.064 9.693 1.00 32.98 216 LYS A N 1
ATOM 814 C CA . LYS A 1 104 ? 36.014 59.040 9.861 1.00 31.17 216 LYS A CA 1
ATOM 815 C C . LYS A 1 104 ? 36.945 58.997 8.640 1.00 28.72 216 LYS A C 1
ATOM 816 O O . LYS A 1 104 ? 37.348 57.926 8.182 1.00 29.00 216 LYS A O 1
ATOM 822 N N . GLY A 1 105 ? 37.244 60.173 8.080 1.00 29.47 217 GLY A N 1
ATOM 823 C CA . GLY A 1 105 ? 38.144 60.258 6.940 1.00 27.92 217 GLY A CA 1
ATOM 824 C C . GLY A 1 105 ? 37.449 60.035 5.597 1.00 30.93 217 GLY A C 1
ATOM 825 O O . GLY A 1 105 ? 38.096 60.164 4.554 1.00 32.74 217 GLY A O 1
ATOM 826 N N . SER A 1 106 ? 36.146 59.663 5.612 1.00 27.79 218 SER A N 1
ATOM 827 C CA . SER A 1 106 ? 35.459 59.371 4.364 1.00 26.82 218 SER A CA 1
ATOM 828 C C . SER A 1 106 ? 35.171 60.672 3.615 1.00 24.61 218 SER A C 1
ATOM 829 O O . SER A 1 106 ? 35.282 61.762 4.186 1.00 27.70 218 SER A O 1
ATOM 832 N N . PRO A 1 107 ? 34.776 60.612 2.318 1.00 25.32 219 PRO A N 1
ATOM 833 C CA . PRO A 1 107 ? 34.356 61.814 1.575 1.00 27.40 219 PRO A CA 1
ATOM 834 C C . PRO A 1 107 ? 33.334 62.680 2.299 1.00 28.50 219 PRO A C 1
ATOM 835 O O . PRO A 1 107 ? 33.463 63.914 2.321 1.00 28.19 219 PRO A O 1
ATOM 839 N N . ALA A 1 108 ? 32.346 62.023 2.937 1.00 26.76 220 ALA A N 1
ATOM 840 C CA . ALA A 1 108 ? 31.319 62.767 3.647 1.00 26.66 220 ALA A CA 1
ATOM 841 C C . ALA A 1 108 ? 31.902 63.449 4.883 1.00 27.20 220 ALA A C 1
ATOM 842 O O . ALA A 1 108 ? 31.478 64.537 5.277 1.00 25.98 220 ALA A O 1
ATOM 844 N N . ASP A 1 109 ? 32.844 62.780 5.540 1.00 28.07 221 ASP A N 1
ATOM 845 C CA . ASP A 1 109 ? 33.448 63.344 6.741 1.00 27.50 221 ASP A CA 1
ATOM 846 C C . ASP A 1 109 ? 34.302 64.558 6.349 1.00 29.33 221 ASP A C 1
ATOM 847 O O . ASP A 1 109 ? 34.319 65.580 7.039 1.00 31.10 221 ASP A O 1
ATOM 852 N N . GLN A 1 110 ? 34.945 64.452 5.193 1.00 26.38 222 GLN A N 1
ATOM 853 C CA . GLN A 1 110 ? 35.754 65.529 4.637 1.00 32.40 222 GLN A CA 1
ATOM 854 C C . GLN A 1 110 ? 34.922 66.787 4.336 1.00 35.02 222 GLN A C 1
ATOM 855 O O . GLN A 1 110 ? 35.452 67.889 4.422 1.00 33.81 222 GLN A O 1
ATOM 861 N N . VAL A 1 111 ? 33.622 66.657 4.011 1.00 32.45 223 VAL A N 1
ATOM 862 C CA . VAL A 1 111 ? 32.813 67.832 3.705 1.00 29.36 223 VAL A CA 1
ATOM 863 C C . VAL A 1 111 ? 31.990 68.233 4.910 1.00 29.01 223 VAL A C 1
ATOM 864 O O . VAL A 1 111 ? 31.179 69.145 4.836 1.00 36.48 223 VAL A O 1
ATOM 868 N N . GLY A 1 112 ? 32.167 67.543 6.026 1.00 28.76 224 GLY A N 1
ATOM 869 C CA . GLY A 1 112 ? 31.496 68.011 7.230 1.00 28.62 224 GLY A CA 1
ATOM 870 C C . GLY A 1 112 ? 30.053 67.517 7.409 1.00 28.43 224 GLY A C 1
ATOM 871 O O . GLY A 1 112 ? 29.317 68.086 8.205 1.00 27.91 224 GLY A O 1
ATOM 872 N N . ILE A 1 113 ? 29.654 66.440 6.718 1.00 24.74 225 ILE A N 1
ATOM 873 C CA . ILE A 1 113 ? 28.358 65.822 6.990 1.00 25.16 225 ILE A CA 1
ATOM 874 C C . ILE A 1 113 ? 28.353 65.172 8.386 1.00 25.66 225 ILE A C 1
ATOM 875 O O . ILE A 1 113 ? 29.319 64.519 8.788 1.00 24.41 225 ILE A O 1
ATOM 880 N N . LYS A 1 114 ? 27.250 65.341 9.123 1.00 26.10 226 LYS A N 1
ATOM 881 C CA . LYS A 1 114 ? 27.150 64.911 10.511 1.00 27.39 226 LYS A CA 1
ATOM 882 C C . LYS A 1 114 ? 25.952 64.004 10.728 1.00 24.75 226 LYS A C 1
ATOM 883 O O . LYS A 1 114 ? 24.925 64.123 10.058 1.00 22.73 226 LYS A O 1
ATOM 889 N N . PRO A 1 115 ? 25.996 63.175 11.794 1.00 24.45 227 PRO A N 1
ATOM 890 C CA . PRO A 1 115 ? 24.820 62.430 12.216 1.00 22.19 227 PRO A CA 1
ATOM 891 C C . PRO A 1 115 ? 23.663 63.375 12.482 1.00 23.81 227 PRO A C 1
ATOM 892 O O . PRO A 1 115 ? 23.865 64.459 13.027 1.00 24.66 227 PRO A O 1
ATOM 896 N N . GLY A 1 116 ? 22.465 62.956 12.073 1.00 19.83 228 GLY A N 1
ATOM 897 C CA . GLY A 1 116 ? 21.285 63.784 12.201 1.00 20.81 228 GLY A CA 1
ATOM 898 C C . GLY A 1 116 ? 20.995 64.623 10.954 1.00 21.28 228 GLY A C 1
ATOM 899 O O . GLY A 1 116 ? 19.890 65.122 10.845 1.00 21.07 228 GLY A O 1
ATOM 900 N N . ASP A 1 117 ? 21.927 64.723 9.992 1.00 24.04 229 ASP A N 1
ATOM 901 C CA . ASP A 1 117 ? 21.647 65.464 8.763 1.00 23.80 229 ASP A CA 1
ATOM 902 C C . ASP A 1 117 ? 20.609 64.702 7.937 1.00 24.96 229 ASP A C 1
ATOM 903 O O . ASP A 1 117 ? 20.664 63.488 7.854 1.00 21.96 229 ASP A O 1
ATOM 908 N N . LEU A 1 118 ? 19.644 65.423 7.362 1.00 22.77 230 LEU A N 1
ATOM 909 C CA . LEU A 1 118 ? 18.735 64.801 6.425 1.00 22.35 230 LEU A CA 1
ATOM 910 C C . LEU A 1 118 ? 19.251 65.067 5.010 1.00 24.56 230 LEU A C 1
ATOM 911 O O . LEU A 1 118 ? 19.489 66.218 4.645 1.00 23.54 230 LEU A O 1
ATOM 916 N N . ILE A 1 119 ? 19.425 64.008 4.227 1.00 21.72 231 ILE A N 1
ATOM 917 C CA . ILE A 1 119 ? 19.811 64.157 2.836 1.00 24.08 231 ILE A CA 1
ATOM 918 C C . ILE A 1 119 ? 18.510 64.397 2.060 1.00 30.23 231 ILE A C 1
ATOM 919 O O . ILE A 1 119 ? 17.664 63.497 1.949 1.00 25.39 231 ILE A O 1
ATOM 924 N N . LEU A 1 120 ? 18.349 65.621 1.533 1.00 30.13 232 LEU A N 1
ATOM 925 C CA . LEU A 1 120 ? 17.199 65.994 0.719 1.00 31.49 232 LEU A CA 1
ATOM 926 C C . LEU A 1 120 ? 17.380 65.581 -0.741 1.00 29.38 232 LEU A C 1
ATOM 927 O O . LEU A 1 120 ? 16.430 65.131 -1.368 1.00 29.29 232 LEU A O 1
ATOM 932 N N . GLU A 1 121 ? 18.583 65.767 -1.300 1.00 28.15 233 GLU A N 1
ATOM 933 C CA . GLU A 1 121 ? 18.749 65.707 -2.745 1.00 32.13 233 GLU A CA 1
ATOM 934 C C . GLU A 1 121 ? 20.085 65.071 -3.110 1.00 28.37 233 GLU A C 1
ATOM 935 O O . GLU A 1 121 ? 21.097 65.352 -2.471 1.00 30.80 233 GLU A O 1
ATOM 941 N N . VAL A 1 122 ? 20.093 64.282 -4.182 1.00 25.43 234 VAL A N 1
ATOM 942 C CA . VAL A 1 122 ? 21.350 63.825 -4.728 1.00 28.30 234 VAL A CA 1
ATOM 943 C C . VAL A 1 122 ? 21.375 64.211 -6.207 1.00 32.11 234 VAL A C 1
ATOM 944 O O . VAL A 1 122 ? 20.435 63.923 -6.924 1.00 33.05 234 VAL A O 1
ATOM 948 N N . ASN A 1 123 ? 22.438 64.897 -6.635 1.00 34.16 235 ASN A N 1
ATOM 949 C CA . ASN A 1 123 ? 22.568 65.391 -8.000 1.00 38.05 235 ASN A CA 1
ATOM 950 C C . ASN A 1 123 ? 21.277 66.083 -8.437 1.00 38.18 235 ASN A C 1
ATOM 951 O O . ASN A 1 123 ? 20.738 65.746 -9.477 1.00 43.62 235 ASN A O 1
ATOM 956 N N . GLY A 1 124 ? 20.776 66.992 -7.602 1.00 35.66 236 GLY A N 1
ATOM 957 C CA . GLY A 1 124 ? 19.647 67.850 -7.924 1.00 42.15 236 GLY A CA 1
ATOM 958 C C . GLY A 1 124 ? 18.285 67.175 -7.771 1.00 48.88 236 GLY A C 1
ATOM 959 O O . GLY A 1 124 ? 17.293 67.887 -7.711 1.00 51.54 236 GLY A O 1
ATOM 960 N N . LYS A 1 125 ? 18.243 65.827 -7.713 1.00 47.64 237 LYS A N 1
ATOM 961 C CA . LYS A 1 125 ? 17.022 65.034 -7.589 1.00 46.21 237 LYS A CA 1
ATOM 962 C C . LYS A 1 125 ? 16.684 64.754 -6.123 1.00 49.57 237 LYS A C 1
ATOM 963 O O . LYS A 1 125 ? 17.522 64.249 -5.367 1.00 34.00 237 LYS A O 1
ATOM 969 N N . LYS A 1 126 ? 15.431 65.048 -5.749 1.00 44.94 238 LYS A N 1
ATOM 970 C CA . LYS A 1 126 ? 14.943 64.784 -4.407 1.00 43.24 238 L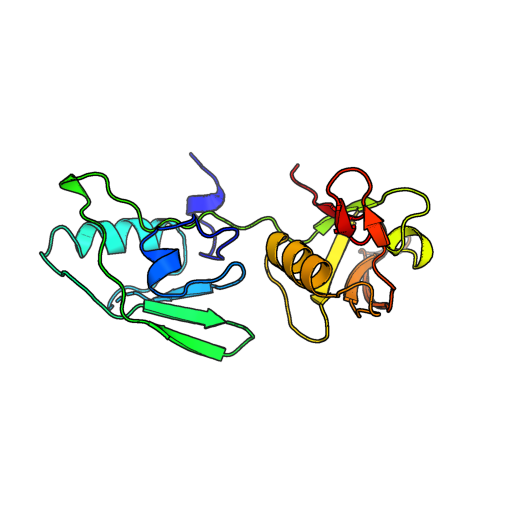YS A CA 1
ATOM 971 C C . LYS A 1 126 ? 14.985 63.276 -4.135 1.00 40.20 238 LYS A C 1
ATOM 972 O O . LYS A 1 126 ? 14.729 62.464 -5.019 1.00 36.71 238 LYS A O 1
ATOM 978 N N . ILE A 1 127 ? 15.390 62.892 -2.915 1.00 34.12 239 ILE A N 1
ATOM 979 C CA . ILE A 1 127 ? 15.330 61.486 -2.561 1.00 30.20 239 ILE A CA 1
ATOM 980 C C . ILE A 1 127 ? 14.414 61.296 -1.362 1.00 28.26 239 ILE A C 1
ATOM 981 O O . ILE A 1 127 ? 14.245 62.208 -0.555 1.00 26.70 239 ILE A O 1
ATOM 986 N N . ASN A 1 128 ? 13.914 60.067 -1.233 1.00 26.79 240 ASN A N 1
ATOM 987 C CA . ASN A 1 128 ? 12.947 59.733 -0.207 1.00 27.71 240 ASN A CA 1
ATOM 988 C C . ASN A 1 128 ? 13.410 58.603 0.699 1.00 23.74 240 ASN A C 1
ATOM 989 O O . ASN A 1 128 ? 12.844 58.454 1.783 1.00 22.48 240 ASN A O 1
ATOM 994 N N . THR A 1 129 ? 14.395 57.828 0.244 1.00 21.19 241 THR A N 1
ATOM 995 C CA . THR A 1 129 ? 14.783 56.621 0.945 1.00 21.64 241 THR A CA 1
ATOM 996 C C . THR A 1 129 ? 16.278 56.382 0.735 1.00 21.82 241 THR A C 1
ATOM 997 O O . THR A 1 129 ? 16.852 56.796 -0.276 1.00 24.07 241 THR A O 1
ATOM 1001 N N . TRP A 1 130 ? 16.894 55.700 1.691 1.00 20.72 242 TRP A N 1
ATOM 1002 C CA . TRP A 1 130 ? 18.345 55.574 1.716 1.00 21.27 242 TRP A CA 1
ATOM 1003 C C . TRP A 1 130 ? 18.898 54.858 0.487 1.00 24.32 242 TRP A C 1
ATOM 1004 O O . TRP A 1 130 ? 19.953 55.225 -0.023 1.00 23.19 242 TRP A O 1
ATOM 1015 N N . TYR A 1 131 ? 18.209 53.803 0.042 1.00 24.49 243 TYR A N 1
ATOM 1016 C CA . TYR A 1 131 ? 18.743 52.993 -1.034 1.00 26.11 243 TYR A CA 1
ATOM 1017 C C . TYR A 1 131 ? 19.016 53.847 -2.256 1.00 27.04 243 TYR A C 1
ATOM 1018 O O . TYR A 1 131 ? 19.924 53.519 -3.028 1.00 25.77 243 TYR A O 1
ATOM 1027 N N . GLU A 1 132 ? 18.242 54.940 -2.413 1.00 24.50 244 GLU A N 1
ATOM 1028 C CA . GLU A 1 132 ? 18.401 55.795 -3.580 1.00 22.28 244 GLU A CA 1
ATOM 1029 C C . GLU A 1 132 ? 19.772 56.470 -3.529 1.00 26.44 244 GLU A C 1
ATOM 1030 O O . GLU A 1 132 ? 20.373 56.749 -4.571 1.00 26.22 244 GLU A O 1
ATOM 1036 N N . LEU A 1 133 ? 20.193 56.858 -2.320 1.00 25.22 245 LEU A N 1
ATOM 1037 C CA . LEU A 1 133 ? 21.507 57.470 -2.182 1.00 23.06 245 LEU A CA 1
ATOM 1038 C C . LEU A 1 133 ? 22.560 56.413 -2.546 1.00 22.37 245 LEU A C 1
ATOM 1039 O O . LEU A 1 133 ? 23.499 56.710 -3.280 1.00 27.13 245 LEU A O 1
ATOM 1044 N N . VAL A 1 134 ? 22.392 55.192 -2.022 1.00 22.34 246 VAL A N 1
ATOM 1045 C CA . VAL A 1 134 ? 23.304 54.069 -2.244 1.00 25.83 246 VAL A CA 1
ATOM 1046 C C . VAL A 1 134 ? 23.512 53.864 -3.742 1.00 28.65 246 VAL A C 1
ATOM 1047 O O . VAL A 1 134 ? 24.648 53.729 -4.189 1.00 26.32 246 VAL A O 1
ATOM 1051 N N . GLU A 1 135 ? 22.401 53.832 -4.506 1.00 27.62 247 GLU A N 1
ATOM 1052 C CA . GLU A 1 135 ? 22.405 53.469 -5.921 1.00 30.09 247 GLU A CA 1
ATOM 1053 C C . GLU A 1 135 ? 23.015 54.589 -6.762 1.00 28.22 247 GLU A C 1
ATOM 1054 O O . GLU A 1 135 ? 23.806 54.300 -7.653 1.00 29.15 247 GLU A O 1
ATOM 1060 N N . GLU A 1 136 ? 22.646 55.840 -6.472 1.00 28.07 248 GLU A N 1
ATOM 1061 C CA . GLU A 1 136 ? 23.247 56.998 -7.120 1.00 29.94 248 GLU A CA 1
ATOM 1062 C C . GLU A 1 136 ? 24.756 57.061 -6.897 1.00 30.03 248 GLU A C 1
ATOM 1063 O O . GLU A 1 136 ? 25.514 57.403 -7.812 1.00 32.96 248 GLU A O 1
ATOM 1069 N N . VAL A 1 137 ? 25.202 56.784 -5.674 1.00 29.19 249 VAL A N 1
ATOM 1070 C CA . VAL A 1 137 ? 26.633 56.846 -5.388 1.00 28.39 249 VAL A CA 1
ATOM 1071 C C . VAL A 1 137 ? 27.325 55.699 -6.119 1.00 30.54 249 VAL A C 1
ATOM 1072 O O . VAL A 1 137 ? 28.375 55.898 -6.710 1.00 33.28 249 VAL A O 1
ATOM 1076 N N . ARG A 1 138 ? 26.722 54.507 -6.087 1.00 29.20 250 ARG A N 1
ATOM 1077 C CA . ARG A 1 138 ? 27.268 53.351 -6.769 1.00 32.54 250 ARG A CA 1
ATOM 1078 C C . ARG A 1 138 ? 27.468 53.642 -8.251 1.00 36.43 250 ARG A C 1
ATOM 1079 O O . ARG A 1 138 ? 28.440 53.174 -8.820 1.00 38.16 250 ARG A O 1
ATOM 1087 N N . LYS A 1 139 ? 26.559 54.412 -8.847 1.00 33.62 251 LYS A N 1
ATOM 1088 C CA . LYS A 1 139 ? 26.574 54.677 -10.274 1.00 35.06 251 LYS A CA 1
ATOM 1089 C C . LYS A 1 139 ? 27.447 55.878 -10.621 1.00 37.74 251 LYS A C 1
ATOM 1090 O O . LYS A 1 139 ? 27.533 56.252 -11.787 1.00 39.57 251 LYS A O 1
ATOM 1096 N N . SER A 1 140 ? 28.129 56.459 -9.630 1.00 34.06 252 SER A N 1
ATOM 1097 C CA . SER A 1 140 ? 28.836 57.719 -9.832 1.00 34.11 252 SER A CA 1
ATOM 1098 C C . SER A 1 140 ? 30.114 57.499 -10.649 1.00 33.69 252 SER A C 1
ATOM 1099 O O . SER A 1 140 ? 30.612 58.437 -11.266 1.00 28.92 252 SER A O 1
ATOM 1102 N N . GLN A 1 141 ? 30.672 56.278 -10.563 1.00 35.60 253 GLN A N 1
ATOM 1103 C CA . GLN A 1 141 ? 31.917 55.894 -11.210 1.00 36.50 253 GLN A CA 1
ATOM 1104 C C . GLN A 1 141 ? 33.082 56.685 -10.597 1.00 33.13 253 GLN A C 1
ATOM 1105 O O . GLN A 1 141 ? 34.119 56.875 -11.227 1.00 32.30 253 GLN A O 1
ATOM 1111 N N . GLY A 1 142 ? 32.910 57.174 -9.369 1.00 29.24 254 GLY A N 1
ATOM 1112 C CA . GLY A 1 142 ? 33.971 57.932 -8.726 1.00 32.13 254 GLY A CA 1
ATOM 1113 C C . GLY A 1 142 ? 34.024 59.398 -9.144 1.00 36.35 254 GLY A C 1
ATOM 1114 O O . GLY A 1 142 ? 34.988 60.074 -8.819 1.00 41.68 254 GLY A O 1
ATOM 1115 N N . LYS A 1 143 ? 33.002 59.881 -9.854 1.00 32.54 255 LYS A N 1
ATOM 1116 C CA . LYS A 1 143 ? 32.931 61.280 -10.245 1.00 35.26 255 LYS A CA 1
ATOM 1117 C C . LYS A 1 143 ? 32.140 62.057 -9.198 1.00 34.38 255 LYS A C 1
ATOM 1118 O O . LYS A 1 143 ? 31.251 61.495 -8.559 1.00 35.26 255 LYS A O 1
ATOM 1124 N N . ALA A 1 144 ? 32.457 63.349 -9.069 1.00 33.12 256 ALA A N 1
ATOM 1125 C CA . ALA A 1 144 ? 31.845 64.265 -8.110 1.00 38.13 256 ALA A CA 1
ATOM 1126 C C . ALA A 1 144 ? 30.320 64.161 -8.129 1.00 35.21 256 ALA A C 1
ATOM 1127 O O . ALA A 1 144 ? 29.697 64.112 -9.183 1.00 36.86 256 ALA A O 1
ATOM 1129 N N . ILE A 1 145 ? 29.719 64.150 -6.937 1.00 33.09 257 ILE A N 1
ATOM 1130 C CA . ILE A 1 145 ? 28.276 64.184 -6.806 1.00 29.76 257 ILE A CA 1
ATOM 1131 C C . ILE A 1 145 ? 27.944 65.373 -5.907 1.00 32.50 257 ILE A C 1
ATOM 1132 O O . ILE A 1 145 ? 28.830 65.877 -5.216 1.00 30.40 257 ILE A O 1
ATOM 1137 N N . LYS A 1 146 ? 26.682 65.828 -5.950 1.00 30.81 258 LYS A N 1
ATOM 1138 C CA . LYS A 1 146 ? 26.241 66.924 -5.107 1.00 31.41 258 LYS A CA 1
ATOM 1139 C C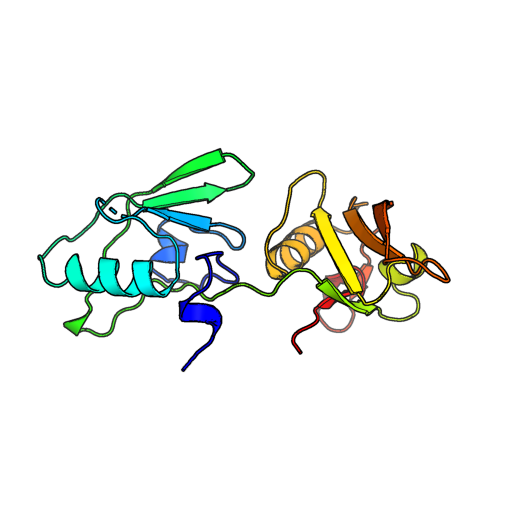 . LYS A 1 146 ? 25.107 66.427 -4.222 1.00 29.95 258 LYS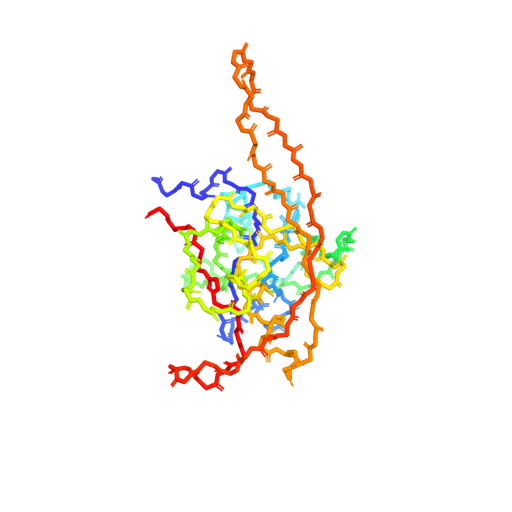 A C 1
ATOM 1140 O O . LYS A 1 146 ? 24.265 65.655 -4.666 1.00 30.30 258 LYS A O 1
ATOM 1146 N N . LEU A 1 147 ? 25.139 66.853 -2.953 1.00 30.67 259 LEU A N 1
ATOM 1147 C CA . LEU A 1 147 ? 24.087 66.582 -1.992 1.00 29.16 259 LEU A CA 1
ATOM 1148 C C . LEU A 1 147 ? 23.543 67.915 -1.475 1.00 27.53 259 LEU A C 1
ATOM 1149 O O . LEU A 1 147 ? 24.270 68.880 -1.282 1.00 28.66 259 LEU A O 1
ATOM 1154 N N . LYS A 1 148 ? 22.246 67.929 -1.234 1.00 26.10 260 LYS A N 1
ATOM 1155 C CA . LYS A 1 148 ? 21.631 68.953 -0.423 1.00 28.35 260 LYS A CA 1
ATOM 1156 C C . LYS A 1 148 ? 21.214 68.327 0.904 1.00 25.85 260 LYS A C 1
ATOM 1157 O O . LYS A 1 148 ? 20.571 67.269 0.924 1.00 26.89 260 LYS A O 1
ATOM 1163 N N . ILE A 1 149 ? 21.627 68.966 2.009 1.00 25.91 261 ILE A N 1
ATOM 1164 C CA . ILE A 1 149 ? 21.334 68.464 3.344 1.00 26.22 261 ILE A CA 1
ATOM 1165 C C . ILE A 1 149 ? 20.564 69.522 4.124 1.00 28.03 261 ILE A C 1
ATOM 1166 O O . ILE A 1 149 ? 20.711 70.717 3.898 1.00 25.47 261 ILE A O 1
ATOM 1171 N N . LEU A 1 150 ? 19.700 69.046 5.016 1.00 21.30 262 LEU A N 1
ATOM 1172 C CA . LEU A 1 150 ? 19.081 69.886 6.016 1.00 24.52 262 LEU A CA 1
ATOM 1173 C C . LEU A 1 150 ? 19.681 69.503 7.368 1.00 25.10 262 LEU A C 1
ATOM 1174 O O . LEU A 1 150 ? 19.741 68.315 7.676 1.00 25.04 262 LEU A O 1
ATOM 1179 N N . ARG A 1 151 ? 20.080 70.485 8.191 1.00 22.68 263 ARG A N 1
ATOM 1180 C CA . ARG A 1 151 ? 20.657 70.234 9.512 1.00 22.37 263 ARG A CA 1
ATOM 1181 C C . ARG A 1 151 ? 19.955 71.076 10.579 1.00 22.97 263 ARG A C 1
ATOM 1182 O O . ARG A 1 151 ? 19.848 72.296 10.436 1.00 24.48 263 ARG A O 1
ATOM 1190 N N . GLY A 1 152 A 19.485 70.447 11.670 1.00 22.31 263 GLY A N 1
ATOM 1191 C CA . GLY A 1 152 A 18.970 71.177 12.827 1.00 24.90 263 GLY A CA 1
ATOM 1192 C C . GLY A 1 152 A 20.116 71.920 13.511 1.00 28.00 263 GLY A C 1
ATOM 1193 O O . GLY A 1 152 A 21.237 71.429 13.500 1.00 32.88 263 GLY A O 1
ATOM 1194 N N . VAL A 1 153 B 19.873 73.123 14.036 1.00 26.76 263 VAL A N 1
ATOM 1195 C CA . VAL A 1 153 B 20.942 73.903 14.634 1.00 28.37 263 VAL A CA 1
ATOM 1196 C C . VAL A 1 153 B 20.383 74.402 15.958 1.00 33.03 263 VAL A C 1
ATOM 1197 O O . VAL A 1 153 B 19.315 75.026 15.966 1.00 28.91 263 VAL A O 1
ATOM 1201 N N . ALA A 1 154 C 21.124 74.123 17.039 1.00 34.75 263 ALA A N 1
ATOM 1202 C CA . ALA A 1 154 C 20.761 74.545 18.388 1.00 37.39 263 ALA A CA 1
ATOM 1203 C C . ALA A 1 154 C 20.888 76.060 18.469 1.00 37.89 263 ALA A C 1
ATOM 1204 O O . ALA A 1 154 C 21.866 76.630 17.968 1.00 36.41 263 ALA A O 1
ATOM 1206 N N . MET A 1 155 D 19.860 76.707 19.048 1.00 36.40 263 MET A N 1
ATOM 1207 C CA . MET A 1 155 D 19.871 78.142 19.286 1.00 35.75 263 MET A CA 1
ATOM 1208 C C . MET A 1 155 D 19.679 78.385 20.788 1.00 43.28 263 MET A C 1
ATOM 1209 O O . MET A 1 155 D 18.558 78.321 21.313 1.00 38.32 263 MET A O 1
ATOM 1214 N N . PRO A 1 156 E 20.777 78.664 21.526 1.00 43.13 263 PRO A N 1
ATOM 1215 C CA . PRO A 1 156 E 20.678 78.988 22.954 1.00 44.46 263 PRO A CA 1
ATOM 1216 C C . PRO A 1 156 E 19.470 79.879 23.269 1.00 41.57 263 PRO A C 1
ATOM 1217 O O . PRO A 1 156 E 19.349 80.975 22.730 1.00 40.24 263 PRO A O 1
ATOM 1221 N N . GLY A 1 157 F 18.543 79.320 24.062 1.00 40.20 263 GLY A N 1
ATOM 1222 C CA . GLY A 1 157 F 17.398 80.013 24.638 1.00 44.21 263 GLY A CA 1
ATOM 1223 C C . GLY A 1 157 F 16.204 80.144 23.692 1.00 49.51 263 GLY A C 1
ATOM 1224 O O . GLY A 1 157 F 15.330 80.980 23.930 1.00 50.06 263 GLY A O 1
ATOM 1225 N N . ALA A 1 158 G 16.169 79.315 22.633 1.00 45.42 263 ALA A N 1
ATOM 1226 C CA . ALA A 1 158 G 15.133 79.367 21.605 1.00 43.88 263 ALA A CA 1
ATOM 1227 C C . ALA A 1 158 G 15.016 77.989 20.963 1.00 45.49 263 ALA A C 1
ATOM 1228 O O . ALA A 1 158 G 15.859 77.122 21.198 1.00 43.46 263 ALA A O 1
ATOM 1230 N N . GLU A 1 159 H 13.988 77.805 20.130 1.00 45.27 263 GLU A N 1
ATOM 1231 C CA . GLU A 1 159 H 13.813 76.557 19.404 1.00 46.23 263 GLU A CA 1
ATOM 1232 C C . GLU A 1 159 H 14.990 76.359 18.446 1.00 41.59 263 GLU A C 1
ATOM 1233 O O . GLU A 1 159 H 15.644 77.328 18.042 1.00 40.81 263 GLU A O 1
ATOM 1239 N N . ASP A 1 160 I 15.223 75.095 18.078 1.00 37.94 263 ASP A N 1
ATOM 1240 C CA . ASP A 1 160 I 16.189 74.718 17.068 1.00 37.32 263 ASP A CA 1
ATOM 1241 C C . ASP A 1 160 I 15.842 75.456 15.786 1.00 35.90 263 ASP A C 1
ATOM 1242 O O . ASP A 1 160 I 14.675 75.613 15.471 1.00 38.81 263 ASP A O 1
ATOM 1247 N N . ASP A 1 161 J 16.857 75.932 15.074 1.00 30.77 263 ASP A N 1
ATOM 1248 C CA . ASP A 1 161 J 16.618 76.361 13.703 1.00 31.34 263 ASP A CA 1
ATOM 1249 C C . ASP A 1 161 J 17.042 75.237 12.768 1.00 29.36 263 ASP A C 1
ATOM 1250 O O . ASP A 1 161 J 17.570 74.219 13.236 1.00 27.48 263 ASP A O 1
ATOM 1255 N N . VAL A 1 162 K 16.835 75.456 11.462 1.00 24.15 263 VAL A N 1
ATOM 1256 C CA . VAL A 1 162 K 17.211 74.512 10.419 1.00 27.49 263 VAL A CA 1
ATOM 1257 C C . VAL A 1 162 K 17.944 75.299 9.333 1.00 26.68 263 VAL A C 1
ATOM 1258 O O . VAL A 1 162 K 17.534 76.402 9.029 1.00 25.59 263 VAL A O 1
ATOM 1262 N N . VAL A 1 163 L 19.019 74.738 8.769 1.00 21.31 263 VAL A N 1
ATOM 1263 C CA . VAL A 1 163 L 19.762 75.333 7.667 1.00 23.16 263 VAL A CA 1
ATOM 1264 C C . VAL A 1 163 L 19.843 74.286 6.565 1.00 24.30 263 VAL A C 1
ATOM 1265 O O . VAL A 1 163 L 19.772 73.082 6.826 1.00 24.15 263 VAL A O 1
ATOM 1269 N N . MET A 1 164 ? 19.932 74.757 5.325 1.00 23.40 267 MET A N 1
ATOM 1270 C CA . MET A 1 164 ? 20.140 73.937 4.141 1.00 25.14 267 MET A CA 1
ATOM 1271 C C . MET A 1 164 ? 21.587 74.146 3.673 1.00 26.61 267 MET A C 1
ATOM 1272 O O . MET A 1 164 ? 22.069 75.287 3.565 1.00 26.83 267 MET A O 1
ATOM 1277 N N . ILE A 1 165 ? 22.293 73.043 3.412 1.00 23.19 268 ILE A N 1
ATOM 1278 C CA . ILE A 1 165 ? 23.652 73.158 2.903 1.00 24.87 268 ILE A CA 1
ATOM 1279 C C . ILE A 1 165 ? 23.794 72.270 1.684 1.00 24.91 268 ILE A C 1
ATOM 1280 O O . ILE A 1 165 ? 23.348 71.121 1.670 1.00 22.38 268 ILE A O 1
ATOM 1285 N N . GLU A 1 166 ? 24.462 72.808 0.671 1.00 23.33 269 GLU A N 1
ATOM 1286 C CA . GLU A 1 166 ? 24.784 72.031 -0.510 1.00 27.75 269 GLU A CA 1
ATOM 1287 C C . GLU A 1 166 ? 26.254 71.650 -0.493 1.00 27.33 269 GLU A C 1
ATOM 1288 O O . GLU A 1 166 ? 27.102 72.473 -0.191 1.00 29.74 269 GLU A O 1
ATOM 1294 N N . LYS A 1 167 ? 26.556 70.406 -0.853 1.00 24.26 270 LYS A N 1
ATOM 1295 C CA . LYS A 1 167 ? 27.910 69.904 -0.715 1.00 28.88 270 LYS A CA 1
ATOM 1296 C C . LYS A 1 167 ? 28.274 69.070 -1.942 1.00 26.64 270 LYS A C 1
ATOM 1297 O O . LYS A 1 167 ? 27.445 68.371 -2.508 1.00 28.71 270 LYS A O 1
ATOM 1303 N N . GLU A 1 168 ? 29.537 69.154 -2.347 1.00 27.71 271 GLU A N 1
ATOM 1304 C CA . GLU A 1 168 ? 30.003 68.378 -3.466 1.00 28.22 271 GLU A CA 1
ATOM 1305 C C . GLU A 1 168 ? 31.094 67.468 -2.923 1.00 28.37 271 GLU A C 1
ATOM 1306 O O . GLU A 1 168 ? 31.932 67.892 -2.131 1.00 29.09 271 GLU A O 1
ATOM 1312 N N . LEU A 1 169 ? 31.041 66.193 -3.289 1.00 24.38 272 LEU A N 1
ATOM 1313 C CA A LEU A 1 169 ? 32.124 65.324 -2.876 0.50 27.31 272 LEU A CA 1
ATOM 1314 C CA B LEU A 1 169 ? 32.079 65.286 -2.847 0.50 26.95 272 LEU A CA 1
ATOM 1315 C C . LEU A 1 169 ? 32.357 64.245 -3.923 1.00 26.20 272 LEU A C 1
ATOM 1316 O O . LEU A 1 169 ? 31.552 64.062 -4.824 1.00 28.76 272 LEU A O 1
ATOM 1325 N N . ILE A 1 170 ? 33.527 63.615 -3.810 1.00 25.58 273 ILE A N 1
ATOM 1326 C CA . ILE A 1 170 ? 33.997 62.616 -4.745 1.00 27.71 273 ILE A CA 1
ATOM 1327 C C . ILE A 1 170 ? 33.829 61.281 -4.031 1.00 26.09 273 ILE A C 1
ATOM 1328 O O . ILE A 1 170 ? 34.493 61.058 -3.019 1.00 29.25 273 ILE A O 1
ATOM 1333 N N . PRO A 1 171 ? 32.944 60.368 -4.498 1.00 23.56 274 PRO A N 1
ATOM 1334 C CA . PRO A 1 171 ? 32.862 59.015 -3.928 1.00 24.10 274 PRO A CA 1
ATOM 1335 C C . PRO A 1 171 ? 34.190 58.260 -4.041 1.00 26.89 274 PRO A C 1
ATOM 1336 O O . PRO A 1 171 ? 34.940 58.449 -4.992 1.00 28.00 274 PRO A O 1
ATOM 1340 N N . ALA A 1 172 ? 34.486 57.449 -3.028 1.00 28.95 275 ALA A N 1
ATOM 1341 C CA . ALA A 1 172 ? 35.643 56.566 -3.025 1.00 31.19 275 ALA A CA 1
ATOM 1342 C C . ALA A 1 172 ? 35.151 55.134 -3.161 1.00 29.57 275 ALA A C 1
ATOM 1343 O O . ALA A 1 172 ? 34.059 54.807 -2.699 1.00 28.95 275 ALA A O 1
ATOM 1345 N N . LYS A 1 173 ? 36.011 54.257 -3.677 1.00 28.79 276 LYS A N 1
ATOM 1346 C CA . LYS A 1 173 ? 35.668 52.847 -3.655 1.00 29.07 276 LYS A CA 1
ATOM 1347 C C . LYS A 1 173 ? 35.865 52.278 -2.255 1.00 27.61 276 LYS A C 1
ATOM 1348 O O . LYS A 1 173 ? 36.889 52.526 -1.630 1.00 24.61 276 LYS A O 1
ATOM 1354 N N . ASP A 1 174 ? 34.860 51.544 -1.761 1.00 25.16 277 ASP A N 1
ATOM 1355 C CA . ASP A 1 174 ? 34.873 50.954 -0.426 1.00 27.32 277 ASP A CA 1
ATOM 1356 C C . ASP A 1 174 ? 35.505 49.555 -0.487 1.00 28.28 277 ASP A C 1
ATOM 1357 O O . ASP A 1 174 ? 34.955 48.648 -1.107 1.00 26.24 277 ASP A O 1
ATOM 1362 N N . PRO A 1 175 ? 36.666 49.323 0.179 1.00 29.56 278 PRO A N 1
ATOM 1363 C CA . PRO A 1 175 ? 37.329 48.020 0.156 1.00 31.93 278 PRO A CA 1
ATOM 1364 C C . PRO A 1 175 ? 36.487 46.912 0.783 1.00 34.03 278 PRO A C 1
ATOM 1365 O O . PRO A 1 175 ? 36.790 45.735 0.621 1.00 40.83 278 PRO A O 1
ATOM 1369 N N . LYS A 1 176 ? 35.430 47.293 1.510 1.00 32.76 279 LYS A N 1
ATOM 1370 C CA . LYS A 1 176 ? 34.496 46.318 2.053 1.00 33.65 279 LYS A CA 1
ATOM 1371 C C . LYS A 1 176 ? 33.621 45.732 0.947 1.00 36.50 279 LYS A C 1
ATOM 1372 O O . LYS A 1 176 ? 33.459 44.524 0.886 1.00 45.15 279 LYS A O 1
ATOM 1378 N N . THR A 1 177 ? 33.099 46.567 0.050 1.00 30.20 280 THR A N 1
ATOM 1379 C CA . THR A 1 177 ? 32.091 46.102 -0.884 1.00 31.90 280 THR A CA 1
ATOM 1380 C C . THR A 1 177 ? 32.605 46.122 -2.316 1.00 30.12 280 THR A C 1
ATOM 1381 O O . THR A 1 177 ? 31.984 45.535 -3.201 1.00 28.55 280 THR A O 1
ATOM 1385 N N . GLY A 1 178 ? 33.689 46.869 -2.556 1.00 25.74 281 GLY A N 1
ATOM 1386 C CA . GLY A 1 178 ? 34.138 47.073 -3.925 1.00 25.07 281 GLY A CA 1
ATOM 1387 C C . GLY A 1 178 ? 33.186 47.953 -4.738 1.00 26.48 281 GLY A C 1
ATOM 1388 O O . GLY A 1 178 ? 33.212 47.907 -5.964 1.00 26.73 281 GLY A O 1
ATOM 1389 N N . THR A 1 179 ? 32.360 48.782 -4.073 1.00 25.57 282 THR A N 1
ATOM 1390 C CA . THR A 1 179 ? 31.514 49.716 -4.801 1.00 26.92 282 THR A CA 1
ATOM 1391 C C . THR A 1 179 ? 31.843 51.126 -4.317 1.00 24.67 282 THR A C 1
ATOM 1392 O O . THR A 1 179 ? 32.432 51.283 -3.249 1.00 24.62 282 THR A O 1
ATOM 1396 N N . TYR A 1 180 ? 31.443 52.141 -5.096 1.00 25.33 283 TYR A N 1
ATOM 1397 C CA . TYR A 1 180 ? 31.614 53.523 -4.679 1.00 25.27 283 TYR A CA 1
ATOM 1398 C C . TYR A 1 180 ? 30.703 53.818 -3.500 1.00 25.58 283 TYR A C 1
ATOM 1399 O O . TYR A 1 180 ? 29.566 53.331 -3.447 1.00 25.48 283 TYR A O 1
ATOM 1408 N N . PHE A 1 181 ? 31.220 54.637 -2.579 1.00 23.64 284 PHE A N 1
ATOM 1409 C CA . PHE A 1 181 ? 30.464 55.051 -1.415 1.00 27.19 284 PHE A CA 1
ATOM 1410 C C . PHE A 1 181 ? 31.007 56.389 -0.927 1.00 24.37 284 PHE A C 1
ATOM 1411 O O . PHE A 1 181 ? 32.057 56.846 -1.385 1.00 27.66 284 PHE A O 1
ATOM 1419 N N . ILE A 1 182 ? 30.297 56.992 0.027 1.00 23.13 285 ILE A N 1
ATOM 1420 C CA . ILE A 1 182 ? 30.740 58.272 0.571 1.00 22.10 285 ILE A CA 1
ATOM 1421 C C . ILE A 1 182 ? 30.892 58.213 2.088 1.00 21.65 285 ILE A C 1
ATOM 1422 O O . ILE A 1 182 ? 31.206 59.211 2.712 1.00 22.87 285 ILE A O 1
ATOM 1427 N N . GLY A 1 183 ? 30.728 57.021 2.672 1.00 21.77 286 GLY A N 1
ATOM 1428 C CA . GLY A 1 183 ? 31.039 56.864 4.078 1.00 21.35 286 GLY A CA 1
ATOM 1429 C C . GLY A 1 183 ? 29.860 57.247 4.969 1.00 23.03 286 GLY A C 1
ATOM 1430 O O . GLY A 1 183 ? 30.046 57.459 6.172 1.00 23.82 286 GLY A O 1
ATOM 1431 N N . LEU A 1 184 ? 28.631 57.264 4.421 1.00 21.89 287 LEU A N 1
ATOM 1432 C CA . LEU A 1 184 ? 27.475 57.549 5.269 1.00 20.28 287 LEU A CA 1
ATOM 1433 C C . LEU A 1 184 ? 26.689 56.282 5.615 1.00 19.94 287 LEU A C 1
ATOM 1434 O O . LEU A 1 184 ? 26.550 55.374 4.800 1.00 18.88 287 LEU A O 1
ATOM 1439 N N . PHE A 1 185 ? 26.102 56.270 6.807 1.00 20.50 288 PHE A N 1
ATOM 1440 C CA . PHE A 1 185 ? 25.238 55.177 7.255 1.00 23.11 288 PHE A CA 1
ATOM 1441 C C . PHE A 1 185 ? 23.947 55.764 7.787 1.00 21.79 288 PHE A C 1
ATOM 1442 O O . PHE A 1 185 ? 23.994 56.803 8.436 1.00 22.63 288 PHE A O 1
ATOM 1450 N N . PRO A 1 186 ? 22.770 55.136 7.535 1.00 22.32 289 PRO A N 1
ATOM 1451 C CA . PRO A 1 186 ? 21.506 55.751 7.929 1.00 22.76 289 PRO A CA 1
ATOM 1452 C C . PRO A 1 186 ? 21.181 55.469 9.392 1.00 25.39 289 PRO A C 1
ATOM 1453 O O . PRO A 1 186 ? 21.732 54.530 9.979 1.00 25.27 289 PRO A O 1
ATOM 1457 N N . LYS A 1 187 ? 20.320 56.312 9.990 1.00 24.17 290 LYS A N 1
ATOM 1458 C CA . LYS A 1 187 ? 19.709 55.982 11.264 1.00 32.32 290 LYS A CA 1
ATOM 1459 C C . LYS A 1 187 ? 18.699 54.884 10.969 1.00 32.76 290 LYS A C 1
ATOM 1460 O O . LYS A 1 187 ? 17.923 54.984 10.021 1.00 30.95 290 LYS A O 1
ATOM 1466 N N . THR A 1 188 ? 18.741 53.819 11.753 1.00 39.35 291 THR A N 1
ATOM 1467 C CA . THR A 1 188 ? 17.809 52.730 11.543 1.00 47.62 291 THR A CA 1
ATOM 1468 C C . THR A 1 188 ? 17.024 52.580 12.841 1.00 55.81 291 THR A C 1
ATOM 1469 O O . THR A 1 188 ? 16.063 51.819 12.888 1.00 64.42 291 THR A O 1
ATOM 1473 N N . GLU A 1 189 ? 17.389 53.422 13.822 1.00 61.81 292 GLU A N 1
ATOM 1474 C CA . GLU A 1 189 ? 17.096 53.303 15.246 1.00 70.31 292 GLU A CA 1
ATOM 1475 C C . GLU A 1 189 ? 17.766 52.027 15.772 1.00 75.99 292 GLU A C 1
ATOM 1476 O O . GLU A 1 189 ? 18.982 52.006 16.011 1.00 74.27 292 GLU A O 1
#

Foldseek 3Di:
DDPQQAAFAQFADFDPPFLCVVQPPDHQKTWQDDDDGGGGNVDVVVVLQVCLVVVNQWDWTWIDDQNDIDITITGRARVVVVGDRGTDGAQFQFFQDFAPPFQCVVFPDDGRKGWQDKQNTGGGHDVVVVVCQQPCVQPKIKTKIKHWADDVPDHTDIDIDMDITGWDQDPVPRGTDRRTDGDND

Nearest PDB structures (foldseek):
  6akq-assembly1_A  TM=1.004E+00  e=4.542E-36  Aquifex aeolicus VF5
  6al0-assembly1_A  TM=6.939E-01  e=1.122E-29  Aquifex aeolicus VF5
  6icf-assembly1_A  TM=7.442E-01  e=1.234E-28  Aquifex aeolicus VF5
  3wkm-assembly1_A  TM=5.364E-01  e=1.928E-28  Aquifex aeolicus VF5
  6icc-assembly1_A  TM=5.642E-01  e=5.689E-26  Aquifex aeolicus V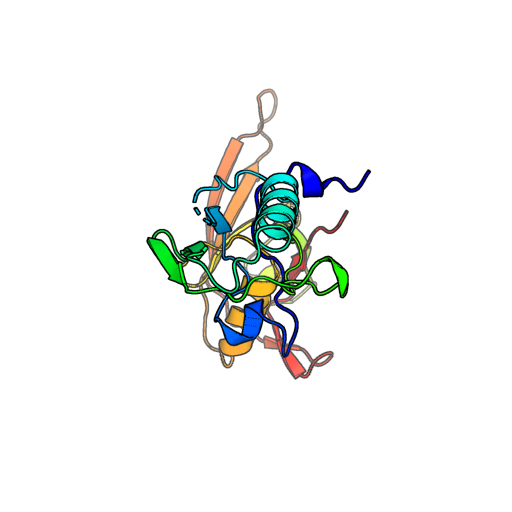F5

CATH classification: 2.30.42.10 (+1 more: 2.30.42.10)

Sequence (185 aa):
VPKYLKEPVVVGYVQRRDSIAQKIGIKKPGDKIIKIGYEEVRTWEDLRDALIRLSSLDGVKETTTLFLERNGEVLHLTIKVPNVQKGEELGIAPLVKPVVGGVKKGSPADQVGIKPGDLILEVNGKKINTWYELVEEVRKSQGKAIKLKILRGVAMPGAEDDVVMIEKELLIPAKDPKTGTYFIGLFPKTE

B-factor: mean 32.32, std 11.03, range [16.09, 92.97]

InterPro domains:
  IPR001478 PDZ domain [PS50106] (189-265)
  IPR001478 PDZ domain [SM00228] (102-183)
  IPR001478 PDZ domain [SM00228] (199-265)
  IPR004387 Peptidase M50, putative membrane-associated zinc metallopeptidase [PTHR42837] (204-428)
  IPR004387 Peptidase M50, putative membrane-associated zinc metallopeptidase [TIGR00054] (3-428)
  IPR008915 Peptidase M50 [PF02163] (5-414)
  IPR036034 PDZ superfamily [G3DSA:2.30.42.10] (113-206)
  IPR036034 PDZ superfamily [G3DSA:2.30.42.10] (207-292)
  IPR036034 PDZ superfamily [SSF50156] (91-191)
  IPR036034 PDZ superfamily [SSF50156] (210-292)
  IPR041489 PDZ domain 6 [PF17820] (125-165)
  IPR041489 PDZ domain 6 [PF17820] (210-263)

Organism: Aquifex aeolicus (strain VF5) (NCBI:txid224324)

Radius of gyration: 18.86 Å; Cα contacts (8 Å, |Δi|>4): 403; chains: 1; bounding box: 51×48×40 Å

Secondary structure (P-SEA, 3-state):
ccccccccccccccccccccccccccccccccccccccccaaaaaaaaaaaaaacccbbbbbbbcccbbbbbbccccccccccccbbbbbcccccccccccccccccccccccccccccccccccaaaaaaaaaaccccbbbbbbbbbbbccccccccccbbbbbbbbbbccccccccccccccc

Solvent-accessible surface area: 11250 Å² total